Protein AF-A0A4S4DIJ0-F1 (afdb_monomer_lite)

pLDDT: mean 74.09, std 18.25, range [29.31, 96.62]

Sequence (198 aa):
MAIYTTGKGASAIELIATIHKDPVTREWALEGGAFVIADKGICLIDEFDKMNEQGRYDSSKTFSQNVESTNPIISRFDILCVVKDVVDLVKDEMLARFVVDSHFKSQPKGVNIHEKSISNSHDKIETSSMPTDPEILPQDLLKNLTFAKLNVFPSFHDAGLNKLTQVYAELWRESLVRFSFLFFPMFQSICDFIHVIS

Foldseek 3Di:
DEAEDELVPDDPCQQAKDWDQDPPVRDIDIGGHQPVVQVVHYYHYHCNFDFPPVRFDDPVDDPCVGTPDDLVVLLPDPDDDDDHDDDDPVVVVVVVVVVVVVVVVPPPPPPDPDDDDDDDDDDDDDPPPPDPPPPPDPPVCVVVVVVCSVPPDDDDDPVVVVVVVVVLVVVVVVCVVPDDPSNPVSSVVVVVVVVVVD

Organism: Camellia sinensis var. sinensis (NCBI:txid542762)

Secondary structure (DSSP, 8-state):
-EEEEETTT--HHHHHEEEEE-TTT--EEEEE-HHHHTTTSEEEEES-S-B-TT-S--TTS-HHHHB-S-HHHHTT-S----------HHHHHHHHHHHHHHHHHHS------------------------S-TTS--GGGHHHHHHHHHH--PPPPHHHHHHHHHHHHHHHHHHHHTT-TTSHHHHHHHHHHHHHH-

Structure (mmCIF, N/CA/C/O backbone):
data_AF-A0A4S4DIJ0-F1
#
_entry.id   AF-A0A4S4DIJ0-F1
#
loop_
_atom_site.group_PDB
_atom_site.id
_atom_site.type_symbol
_atom_site.label_atom_id
_atom_site.label_alt_id
_atom_site.label_comp_id
_atom_site.label_asym_id
_atom_site.label_entity_id
_atom_site.label_seq_id
_atom_site.pdbx_PDB_ins_code
_atom_site.Cartn_x
_atom_site.Cartn_y
_atom_site.Cartn_z
_atom_site.occupancy
_atom_site.B_iso_or_equiv
_atom_site.auth_seq_id
_atom_site.auth_comp_id
_atom_site.auth_asym_id
_atom_site.auth_atom_id
_atom_site.pdbx_PDB_model_num
ATOM 1 N N . MET A 1 1 ? -2.168 -10.774 13.877 1.00 79.25 1 MET A N 1
ATOM 2 C CA . MET A 1 1 ? -3.526 -10.566 13.341 1.00 79.25 1 MET A CA 1
ATOM 3 C C . MET A 1 1 ? -3.409 -9.687 12.109 1.00 79.25 1 MET A C 1
ATOM 5 O O . MET A 1 1 ? -2.622 -8.744 12.155 1.00 79.25 1 MET A O 1
ATOM 9 N N . ALA A 1 2 ? -4.110 -10.022 11.029 1.00 89.50 2 ALA A N 1
ATOM 10 C CA . ALA A 1 2 ? -4.229 -9.158 9.860 1.00 89.50 2 ALA A CA 1
ATOM 11 C C . ALA A 1 2 ? -5.711 -8.848 9.637 1.00 89.50 2 ALA A C 1
ATOM 13 O O . ALA A 1 2 ? -6.529 -9.763 9.713 1.00 89.50 2 ALA A O 1
ATOM 14 N N . ILE A 1 3 ? -6.040 -7.581 9.406 1.00 90.75 3 ILE A N 1
ATOM 15 C CA . ILE A 1 3 ? -7.399 -7.122 9.101 1.00 90.75 3 ILE A CA 1
ATOM 16 C C . ILE A 1 3 ? -7.383 -6.529 7.698 1.00 90.75 3 ILE A C 1
ATOM 18 O O . ILE A 1 3 ? -6.446 -5.815 7.354 1.00 90.75 3 ILE A O 1
ATOM 22 N N . TYR A 1 4 ? -8.393 -6.844 6.893 1.00 90.81 4 TYR A N 1
ATOM 23 C CA . TYR A 1 4 ? -8.571 -6.292 5.554 1.00 90.81 4 TYR A CA 1
ATOM 24 C C . TYR A 1 4 ? -9.822 -5.418 5.523 1.00 90.81 4 TYR A C 1
ATOM 26 O O . TYR A 1 4 ? -10.863 -5.811 6.051 1.00 90.81 4 TYR A O 1
ATOM 34 N N . THR A 1 5 ? -9.716 -4.251 4.896 1.00 87.06 5 THR A N 1
ATOM 35 C CA . THR A 1 5 ? -10.828 -3.336 4.648 1.00 87.06 5 THR A CA 1
ATOM 36 C C . THR A 1 5 ? -10.676 -2.649 3.288 1.00 87.06 5 THR A C 1
ATOM 38 O O . THR A 1 5 ? -9.592 -2.621 2.706 1.00 87.06 5 THR A O 1
ATOM 41 N N . THR A 1 6 ? -11.768 -2.094 2.769 1.00 85.56 6 THR A N 1
ATOM 42 C CA . THR A 1 6 ? -11.796 -1.321 1.518 1.00 85.56 6 THR A CA 1
ATOM 43 C C . THR A 1 6 ? -12.045 0.152 1.829 1.00 85.56 6 THR A C 1
ATOM 45 O O . THR A 1 6 ? -12.944 0.485 2.597 1.00 85.56 6 THR A O 1
ATOM 48 N N . GLY A 1 7 ? -11.273 1.050 1.224 1.00 72.19 7 GLY A N 1
ATOM 49 C CA . GLY A 1 7 ? -11.300 2.495 1.441 1.00 72.19 7 GLY A CA 1
ATOM 50 C C . GLY A 1 7 ? -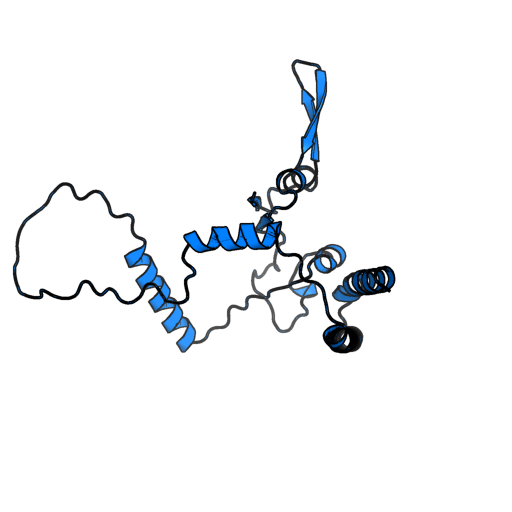12.620 3.151 1.040 1.00 72.19 7 GLY A C 1
ATOM 51 O O . GLY A 1 7 ? -12.987 4.171 1.612 1.00 72.19 7 GLY A O 1
ATOM 52 N N . LYS A 1 8 ? -13.395 2.538 0.132 1.00 66.25 8 LYS A N 1
ATOM 53 C CA . LYS A 1 8 ? -14.756 3.006 -0.198 1.00 66.25 8 LYS A CA 1
ATOM 54 C C . LYS A 1 8 ? -15.788 2.690 0.884 1.00 66.25 8 LYS A C 1
ATOM 56 O O . LYS A 1 8 ? -16.816 3.358 0.939 1.00 66.25 8 LYS A O 1
ATOM 61 N N . GLY A 1 9 ? -15.550 1.650 1.683 1.00 58.31 9 GLY A N 1
ATOM 62 C CA . GLY A 1 9 ? -16.422 1.241 2.786 1.00 58.31 9 GLY A CA 1
ATOM 63 C C . GLY A 1 9 ? -15.961 1.786 4.134 1.00 58.31 9 GLY A C 1
ATOM 64 O O . GLY A 1 9 ? -16.794 2.126 4.960 1.00 58.31 9 GLY A O 1
ATOM 65 N N . ALA A 1 10 ? -14.649 1.930 4.324 1.00 63.00 10 ALA A N 1
ATOM 66 C CA . ALA A 1 10 ? -14.043 2.321 5.585 1.00 63.00 10 ALA A CA 1
ATOM 67 C C . ALA A 1 10 ? -14.198 3.824 5.846 1.00 63.00 10 ALA A C 1
ATOM 69 O O . ALA A 1 10 ? -13.413 4.648 5.371 1.00 63.00 10 ALA A O 1
ATOM 70 N N . SER A 1 11 ? -15.184 4.196 6.659 1.00 68.00 11 SER A N 1
ATOM 71 C CA . SER A 1 11 ? -15.208 5.545 7.231 1.00 68.00 11 SER A CA 1
ATOM 72 C C . SER A 1 11 ? -14.114 5.698 8.301 1.00 68.00 11 SER A C 1
ATOM 74 O O . SER A 1 11 ? -13.680 4.722 8.917 1.00 68.00 11 SER A O 1
ATOM 76 N N . ALA A 1 12 ? -13.686 6.934 8.591 1.00 72.00 12 ALA A N 1
ATOM 77 C CA . ALA A 1 12 ? -12.715 7.200 9.664 1.00 72.00 12 ALA A CA 1
ATOM 78 C C . ALA A 1 12 ? -13.159 6.628 11.030 1.00 72.00 12 ALA A C 1
ATOM 80 O O . ALA A 1 12 ? -12.324 6.268 11.858 1.00 72.00 12 ALA A O 1
ATOM 81 N N . ILE A 1 13 ? -14.474 6.509 11.240 1.00 72.31 13 ILE A N 1
ATOM 82 C CA . ILE A 1 13 ? -15.095 5.946 12.443 1.00 72.31 13 ILE A CA 1
ATOM 83 C C . ILE A 1 13 ? -14.854 4.427 12.522 1.00 72.31 13 ILE A C 1
ATOM 85 O O . ILE A 1 13 ? -14.482 3.915 13.575 1.00 72.31 13 ILE A O 1
ATOM 89 N N . GLU A 1 14 ? -14.960 3.717 11.399 1.00 76.44 14 GLU A N 1
ATOM 90 C CA . GLU A 1 14 ? -14.756 2.261 11.322 1.00 76.44 14 GLU A CA 1
ATOM 91 C C . GLU A 1 14 ? -13.281 1.850 11.427 1.00 76.44 14 GLU A C 1
ATOM 93 O O . GLU A 1 14 ? -12.961 0.739 11.854 1.00 76.44 14 GLU A O 1
ATOM 98 N N . LEU A 1 15 ? -12.355 2.746 11.077 1.00 82.31 15 LEU A N 1
ATOM 99 C CA . LEU A 1 15 ? -10.921 2.504 11.250 1.00 82.31 15 LEU A CA 1
ATOM 100 C C . LEU A 1 15 ? -10.463 2.706 12.699 1.00 82.31 15 LEU A C 1
ATOM 102 O O . LEU A 1 15 ? -9.570 1.991 13.157 1.00 82.31 15 LEU A O 1
ATOM 106 N N . ILE A 1 16 ? -11.061 3.665 13.412 1.00 86.50 16 ILE A N 1
ATOM 107 C CA . ILE A 1 16 ? -10.596 4.106 14.733 1.00 86.50 16 ILE A CA 1
ATOM 108 C C . ILE A 1 16 ? -11.426 3.469 15.847 1.00 86.50 16 ILE A C 1
ATOM 110 O O . ILE A 1 16 ? -10.932 2.587 16.545 1.00 86.50 16 ILE A O 1
ATOM 114 N N . ALA A 1 17 ? -12.662 3.923 16.040 1.00 86.94 17 ALA A N 1
ATOM 115 C CA . ALA A 1 17 ? -13.577 3.420 17.057 1.00 86.94 17 ALA A CA 1
ATOM 116 C C . ALA A 1 17 ? -14.981 3.995 16.845 1.00 86.94 17 ALA A C 1
ATOM 118 O O . ALA A 1 17 ? -15.136 5.147 16.432 1.00 86.94 17 ALA A O 1
ATOM 119 N N . THR A 1 18 ? -15.995 3.217 17.217 1.00 87.19 18 THR A N 1
ATOM 120 C CA . THR A 1 18 ? -17.406 3.612 17.165 1.00 87.19 18 THR A CA 1
ATOM 121 C C . THR A 1 18 ? -18.031 3.502 18.548 1.00 87.19 18 THR A C 1
ATOM 123 O O . THR A 1 18 ? -17.772 2.553 19.282 1.00 87.19 18 THR A O 1
ATOM 126 N N . ILE A 1 19 ? -18.879 4.463 18.911 1.00 90.38 19 ILE A N 1
ATOM 127 C CA . ILE A 1 19 ? -19.697 4.390 20.124 1.00 90.38 19 ILE A CA 1
ATOM 128 C C . ILE A 1 19 ? -21.113 4.001 19.712 1.00 90.38 19 ILE A C 1
ATOM 130 O O . ILE A 1 19 ? -21.721 4.681 18.884 1.00 90.38 19 ILE A O 1
ATOM 134 N N . HIS A 1 20 ? -21.657 2.948 20.316 1.00 90.06 20 HIS A N 1
ATOM 135 C CA . HIS A 1 20 ? -23.050 2.558 20.138 1.00 90.06 20 HIS A CA 1
ATOM 136 C C . HIS A 1 20 ? -23.763 2.486 21.487 1.00 90.06 20 HIS A C 1
ATOM 138 O O . HIS A 1 20 ? -23.156 2.251 22.531 1.00 90.06 20 HIS A O 1
ATOM 144 N N . LYS A 1 21 ? -25.074 2.727 21.475 1.00 93.12 21 LYS A N 1
ATOM 145 C CA . LYS A 1 21 ? -25.919 2.550 22.653 1.00 93.12 21 LYS A CA 1
ATOM 146 C C . LYS A 1 21 ? -26.647 1.227 22.518 1.00 93.12 21 LYS A C 1
ATOM 148 O O . LYS A 1 21 ? -27.408 1.054 21.566 1.00 93.12 21 LYS A O 1
ATOM 153 N N . ASP A 1 22 ? -26.413 0.316 23.449 1.00 92.38 22 ASP A N 1
ATOM 154 C CA . ASP A 1 22 ? -27.068 -0.987 23.435 1.00 92.38 22 ASP A CA 1
ATOM 155 C C . ASP A 1 22 ? -28.594 -0.798 23.600 1.00 92.38 22 ASP A C 1
ATOM 157 O O . ASP A 1 22 ? -29.037 -0.135 24.551 1.00 92.38 22 ASP A O 1
ATOM 161 N N . PRO A 1 23 ? -29.422 -1.327 22.676 1.00 90.88 23 PRO A N 1
ATOM 162 C CA . PRO A 1 23 ? -30.872 -1.159 22.719 1.00 90.88 23 PRO A CA 1
ATOM 163 C C . PRO A 1 23 ? -31.529 -1.812 23.943 1.00 90.88 23 PRO A C 1
ATOM 165 O O . PRO A 1 23 ? -32.621 -1.389 24.331 1.00 90.88 23 PRO A O 1
ATOM 168 N N . VAL A 1 24 ? -30.890 -2.814 24.555 1.00 93.38 24 VAL A N 1
ATOM 169 C CA . VAL A 1 24 ? -31.432 -3.559 25.700 1.00 93.38 24 VAL A CA 1
ATOM 170 C C . VAL A 1 24 ? -30.951 -2.958 27.016 1.00 93.38 24 VAL A C 1
ATOM 172 O O . VAL A 1 24 ? -31.772 -2.573 27.849 1.00 93.38 24 VAL A O 1
ATOM 175 N N . THR A 1 25 ? -29.637 -2.840 27.208 1.00 92.81 25 THR A N 1
ATOM 176 C CA . THR A 1 25 ? -29.061 -2.357 28.480 1.00 92.81 25 THR A CA 1
ATOM 177 C C . THR A 1 25 ? -29.111 -0.833 28.616 1.00 92.81 25 THR A C 1
ATOM 179 O O . THR A 1 25 ? -29.033 -0.309 29.725 1.00 92.81 25 THR A O 1
ATOM 182 N N . ARG A 1 26 ? -29.299 -0.100 27.504 1.00 91.69 26 ARG A N 1
ATOM 183 C CA . ARG A 1 26 ? -29.199 1.371 27.407 1.00 91.69 26 ARG A CA 1
ATOM 184 C C . ARG A 1 26 ? -27.836 1.933 27.818 1.00 91.69 26 ARG A C 1
ATOM 186 O O . ARG A 1 26 ? -27.723 3.152 27.989 1.00 91.69 26 ARG A O 1
ATOM 193 N N . GLU A 1 27 ? -26.824 1.085 27.937 1.00 94.62 27 GLU A N 1
ATOM 194 C CA . GLU A 1 27 ? -25.456 1.488 28.226 1.00 94.62 27 GLU A CA 1
ATOM 195 C C . GLU A 1 27 ? -24.737 1.928 26.948 1.00 94.62 27 GLU A C 1
ATOM 197 O O . GLU A 1 27 ? -25.095 1.545 25.831 1.00 94.62 27 GLU A O 1
ATOM 202 N N . TRP A 1 28 ? -23.738 2.790 27.120 1.00 92.69 28 TRP A N 1
ATOM 203 C CA . TRP A 1 28 ? -22.851 3.192 26.037 1.00 92.69 28 TRP A CA 1
ATOM 204 C C . TRP A 1 28 ? -21.707 2.189 25.942 1.00 92.69 28 TRP A C 1
ATOM 206 O O . TRP A 1 28 ? -20.959 2.016 26.902 1.00 92.69 28 TRP A O 1
ATOM 216 N N . ALA A 1 29 ? -21.561 1.565 24.780 1.00 89.62 29 ALA A N 1
ATOM 217 C CA . ALA A 1 29 ? -20.484 0.641 24.477 1.00 89.62 29 ALA A CA 1
ATOM 218 C C . ALA A 1 29 ? -19.553 1.250 23.422 1.00 89.62 29 ALA A C 1
ATOM 220 O O . ALA A 1 29 ? -19.993 1.887 22.461 1.00 89.62 29 ALA A O 1
ATOM 221 N N . LEU A 1 30 ? -18.249 1.063 23.627 1.00 89.94 30 LEU A N 1
ATOM 222 C CA . LEU A 1 30 ? -17.202 1.473 22.698 1.00 89.94 30 LEU A CA 1
ATOM 223 C C . LEU A 1 30 ? -16.700 0.240 21.949 1.00 89.94 30 LEU A C 1
ATOM 225 O O . LEU A 1 30 ? -16.232 -0.715 22.567 1.00 89.94 30 LEU A O 1
ATOM 229 N N . GLU A 1 31 ? -16.763 0.286 20.627 1.00 89.75 31 GLU A N 1
ATOM 230 C CA . GLU A 1 31 ? -16.235 -0.741 19.739 1.00 89.75 31 GLU A CA 1
ATOM 231 C C . GLU A 1 31 ? -14.969 -0.219 19.055 1.00 89.75 31 GLU A C 1
ATOM 233 O O . GLU A 1 31 ? -14.957 0.875 18.486 1.00 89.75 31 GLU A O 1
ATOM 238 N N . GLY A 1 32 ? -13.880 -0.984 19.146 1.00 88.00 32 GLY A N 1
ATOM 239 C CA . GLY A 1 32 ? -12.625 -0.650 18.479 1.00 88.00 32 GLY A CA 1
ATOM 240 C C . GLY A 1 32 ? -12.730 -0.869 16.972 1.00 88.00 32 GLY A C 1
ATOM 241 O O . GLY A 1 32 ? -13.239 -1.894 16.530 1.00 88.00 32 GLY A O 1
ATOM 242 N N . GLY A 1 33 ? -12.226 0.082 16.190 1.00 88.56 33 GLY A N 1
ATOM 243 C CA . GLY A 1 33 ? -12.160 -0.031 14.737 1.00 88.56 33 GLY A CA 1
ATOM 244 C C . GLY A 1 33 ? -11.011 -0.922 14.257 1.00 88.56 33 GLY A C 1
ATOM 245 O O . GLY A 1 33 ? -10.256 -1.498 15.048 1.00 88.56 33 GLY A O 1
ATOM 246 N N . ALA A 1 34 ? -10.842 -1.005 12.937 1.00 87.69 34 ALA A N 1
ATOM 247 C CA . ALA A 1 34 ? -9.862 -1.888 12.298 1.00 87.69 34 ALA A CA 1
ATOM 248 C C . ALA A 1 34 ? -8.425 -1.723 12.834 1.00 87.69 34 ALA A C 1
ATOM 250 O O . ALA A 1 34 ? -7.725 -2.721 13.009 1.00 87.69 34 ALA A O 1
ATOM 251 N N . PHE A 1 35 ? -7.980 -0.498 13.144 1.00 88.19 35 PHE A N 1
ATOM 252 C CA . PHE A 1 35 ? -6.637 -0.265 13.690 1.00 88.19 35 PHE A CA 1
ATOM 253 C C . PHE A 1 35 ? -6.472 -0.758 15.124 1.00 88.19 35 PHE A C 1
ATOM 255 O O . PHE A 1 35 ? -5.403 -1.253 15.470 1.00 88.19 35 PHE A O 1
ATOM 262 N N . VAL A 1 36 ? -7.523 -0.667 15.941 1.00 90.44 36 VAL A N 1
ATOM 263 C CA . VAL A 1 36 ? -7.504 -1.179 17.318 1.00 90.44 36 VAL A CA 1
ATOM 264 C C . VAL A 1 36 ? -7.435 -2.704 17.300 1.00 90.44 36 VAL A C 1
ATOM 266 O O . VAL A 1 36 ? -6.650 -3.305 18.030 1.00 90.44 36 VAL A O 1
ATOM 269 N N . ILE A 1 37 ? -8.208 -3.337 16.416 1.00 88.50 37 ILE A N 1
ATOM 270 C CA . ILE A 1 37 ? -8.218 -4.797 16.255 1.00 88.50 37 ILE A CA 1
ATOM 271 C C . ILE A 1 37 ? -6.880 -5.299 15.681 1.00 88.50 37 ILE A C 1
ATOM 273 O O . ILE A 1 37 ? -6.421 -6.395 16.011 1.00 88.50 37 ILE A O 1
ATOM 277 N N . ALA A 1 38 ? -6.235 -4.498 14.833 1.00 91.12 38 ALA A N 1
ATOM 278 C CA . ALA A 1 38 ? -4.948 -4.810 14.227 1.00 91.12 38 ALA A CA 1
ATOM 279 C C . ALA A 1 38 ? -3.734 -4.397 15.084 1.00 91.12 38 ALA A C 1
ATOM 281 O O . ALA A 1 38 ? -2.631 -4.345 14.535 1.00 91.12 38 ALA A O 1
ATOM 282 N N . ASP A 1 39 ? -3.884 -4.127 16.390 1.00 91.25 39 ASP A N 1
ATOM 283 C CA . ASP A 1 39 ? -2.757 -3.734 17.250 1.00 91.25 39 ASP A CA 1
ATOM 284 C C . ASP A 1 39 ? -1.583 -4.727 17.155 1.00 91.25 39 ASP A C 1
ATOM 286 O O . ASP A 1 39 ? -1.754 -5.953 17.162 1.00 91.25 39 ASP A O 1
ATOM 290 N N . LYS A 1 40 ? -0.369 -4.182 16.990 1.00 87.56 40 LYS A N 1
ATOM 291 C CA . LYS A 1 40 ? 0.883 -4.917 16.693 1.00 87.56 40 LYS A CA 1
ATOM 292 C C . LYS A 1 40 ? 0.800 -5.860 15.476 1.00 87.56 40 LYS A C 1
ATOM 294 O O . LYS A 1 40 ? 1.681 -6.707 15.273 1.00 87.56 40 LYS A O 1
ATOM 299 N N . GLY A 1 41 ? -0.235 -5.726 14.654 1.00 90.44 41 GLY A N 1
ATOM 300 C CA . GLY A 1 41 ? -0.563 -6.535 13.488 1.00 90.44 41 GLY A CA 1
ATOM 301 C C . GLY A 1 41 ? -0.368 -5.789 12.171 1.00 90.44 41 GLY A C 1
ATOM 302 O O . GLY A 1 41 ? 0.525 -4.954 12.050 1.00 90.44 41 GLY A O 1
ATOM 303 N N . ILE A 1 42 ? -1.166 -6.159 11.169 1.00 91.19 42 ILE A N 1
ATOM 304 C CA . ILE A 1 42 ? -1.188 -5.532 9.841 1.00 91.19 42 ILE A CA 1
ATOM 305 C C . ILE A 1 42 ? -2.639 -5.165 9.520 1.00 91.19 42 ILE A C 1
ATOM 307 O O . ILE A 1 42 ? -3.525 -6.012 9.624 1.00 91.19 42 ILE A O 1
ATOM 311 N N . CYS A 1 43 ? -2.882 -3.922 9.115 1.00 90.38 43 CYS A N 1
ATOM 312 C CA . CYS A 1 43 ? -4.163 -3.492 8.562 1.00 90.38 43 CYS A CA 1
ATOM 313 C C . CYS A 1 43 ? -3.970 -3.236 7.064 1.00 90.38 43 CYS A C 1
ATOM 315 O O . CYS A 1 43 ? -3.136 -2.419 6.680 1.00 90.38 43 CYS A O 1
ATOM 317 N N . LEU A 1 44 ? -4.694 -3.976 6.230 1.00 91.12 44 LEU A N 1
ATOM 318 C CA . LEU A 1 44 ? -4.688 -3.851 4.779 1.00 91.12 44 LEU A CA 1
ATOM 319 C C . LEU A 1 44 ? -5.885 -2.995 4.380 1.00 91.12 44 LEU A C 1
ATOM 321 O O . LEU A 1 44 ? -7.023 -3.370 4.659 1.00 91.12 44 LEU A O 1
ATOM 325 N N . ILE A 1 45 ? -5.624 -1.863 3.733 1.00 88.06 45 ILE A N 1
ATOM 326 C CA . ILE A 1 45 ? -6.667 -1.010 3.173 1.00 88.06 45 ILE A CA 1
ATOM 327 C C . ILE A 1 45 ? -6.489 -0.996 1.663 1.00 88.06 45 ILE A C 1
ATOM 329 O O . ILE A 1 45 ? -5.474 -0.523 1.154 1.00 88.06 45 ILE A O 1
ATOM 333 N N . ASP A 1 46 ? -7.475 -1.528 0.965 1.00 87.25 46 ASP A N 1
ATOM 334 C CA . ASP A 1 46 ? -7.532 -1.507 -0.490 1.00 87.25 46 ASP A CA 1
ATOM 335 C C . ASP A 1 46 ? -8.336 -0.303 -0.982 1.00 87.25 46 ASP A C 1
ATOM 337 O O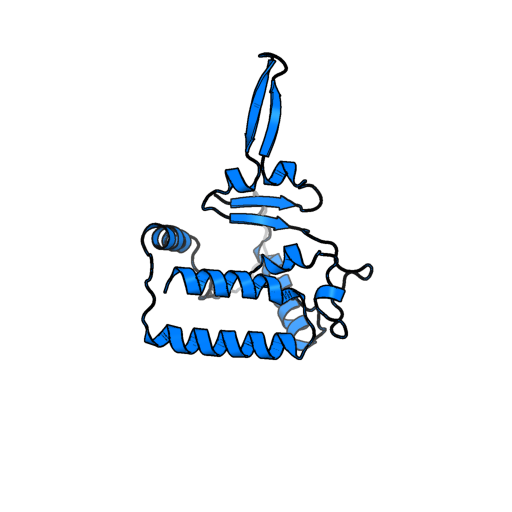 . ASP A 1 46 ? -9.195 0.185 -0.260 1.00 87.25 46 ASP A O 1
ATOM 341 N N . GLU A 1 47 ? -8.091 0.180 -2.197 1.00 81.56 47 GLU A N 1
ATOM 342 C CA . GLU A 1 47 ? -8.796 1.333 -2.783 1.00 81.56 47 GLU A CA 1
ATOM 343 C C . GLU A 1 47 ? -8.859 2.567 -1.856 1.00 81.56 47 GLU A C 1
ATOM 345 O O . GLU A 1 47 ? -9.886 3.242 -1.767 1.00 81.56 47 GLU A O 1
ATOM 350 N N . PHE A 1 48 ? -7.766 2.848 -1.138 1.00 75.44 48 PHE A N 1
ATOM 351 C CA . PHE A 1 48 ? -7.684 3.975 -0.201 1.00 75.44 48 PHE A CA 1
ATOM 352 C C . PHE A 1 48 ? -7.922 5.337 -0.879 1.00 75.44 48 PHE A C 1
ATOM 354 O O . PHE A 1 48 ? -8.375 6.272 -0.225 1.00 75.44 48 PHE A O 1
ATOM 361 N N . ASP A 1 49 ? -7.657 5.439 -2.185 1.00 72.38 49 ASP A N 1
ATOM 362 C CA . ASP A 1 49 ? -7.879 6.653 -2.964 1.00 72.38 49 ASP A CA 1
ATOM 363 C C . ASP A 1 49 ? -8.331 6.360 -4.405 1.00 72.38 49 ASP A C 1
ATOM 365 O O . ASP A 1 49 ? -8.161 5.251 -4.928 1.00 72.38 49 ASP A O 1
ATOM 369 N N . LYS A 1 50 ? -8.900 7.375 -5.062 1.00 66.12 50 LYS A N 1
ATOM 370 C CA . LYS A 1 50 ? -9.173 7.397 -6.496 1.00 66.12 50 LYS A CA 1
ATOM 371 C C . LYS A 1 50 ? -7.953 7.936 -7.239 1.00 66.12 50 LYS A C 1
ATOM 373 O O . LYS A 1 50 ? -7.465 9.032 -6.994 1.00 66.12 50 LYS A O 1
ATOM 378 N N . MET A 1 51 ? -7.452 7.143 -8.181 1.00 60.25 51 MET A N 1
ATOM 379 C CA . MET A 1 51 ? -6.589 7.685 -9.230 1.00 60.25 51 MET A CA 1
ATOM 380 C C . MET A 1 51 ? -7.423 8.590 -10.145 1.00 60.25 51 MET A C 1
ATOM 382 O O . MET A 1 51 ? -8.647 8.453 -10.167 1.00 60.25 51 MET A O 1
ATOM 386 N N . ASN A 1 52 ? -6.748 9.467 -10.899 1.00 60.25 52 ASN A N 1
ATOM 387 C CA . ASN A 1 52 ? -7.364 10.418 -11.833 1.00 60.25 52 ASN A CA 1
ATOM 388 C C . ASN A 1 52 ? -8.521 9.819 -12.667 1.00 60.25 52 ASN A C 1
ATOM 390 O O . ASN A 1 52 ? -8.590 8.610 -12.891 1.00 60.25 52 ASN A O 1
ATOM 394 N N . GLU A 1 53 ? -9.385 10.672 -13.224 1.00 60.16 53 GLU A N 1
ATOM 395 C CA . GLU A 1 53 ? -10.537 10.259 -14.052 1.00 60.16 53 GLU A CA 1
ATOM 396 C C . GLU A 1 53 ? -10.189 9.307 -15.222 1.00 60.16 53 GLU A C 1
ATOM 398 O O . GLU A 1 53 ? -11.060 8.605 -15.732 1.00 60.16 53 GLU A O 1
ATOM 403 N N . GLN A 1 54 ? -8.918 9.254 -15.646 1.00 65.25 54 GLN A N 1
ATOM 404 C CA . GLN A 1 54 ? -8.418 8.379 -16.714 1.00 65.25 54 GLN A CA 1
ATOM 405 C C . GLN A 1 54 ? -7.947 7.000 -16.209 1.00 65.25 54 GLN A C 1
ATOM 407 O O . GLN A 1 54 ? -7.631 6.127 -17.020 1.00 65.25 54 GLN A O 1
ATOM 412 N N . GLY A 1 55 ? -7.879 6.788 -14.890 1.00 74.88 55 GLY A N 1
ATOM 413 C CA . GLY A 1 55 ? -7.515 5.528 -14.237 1.00 74.88 55 GLY A CA 1
ATOM 414 C C . GLY A 1 55 ? -6.082 5.049 -14.495 1.00 74.88 55 GLY A C 1
ATOM 415 O O . GLY A 1 55 ? -5.770 3.896 -14.204 1.00 74.88 55 GLY A O 1
ATOM 416 N N . ARG A 1 56 ? -5.211 5.895 -15.062 1.00 80.75 56 ARG A N 1
ATOM 417 C CA . ARG A 1 56 ? -3.831 5.549 -15.440 1.00 80.75 56 ARG A CA 1
ATOM 418 C C . ARG A 1 56 ? -2.840 6.580 -14.912 1.00 80.75 56 ARG A C 1
ATOM 420 O O . ARG A 1 56 ? -3.107 7.781 -14.922 1.00 80.75 56 ARG A O 1
ATOM 427 N N . TYR A 1 57 ? -1.670 6.096 -14.501 1.00 85.06 57 TYR A N 1
ATOM 428 C CA . TYR A 1 57 ? -0.568 6.943 -14.056 1.00 85.06 57 TYR A CA 1
ATOM 429 C C . TYR A 1 57 ? 0.073 7.683 -15.240 1.00 85.06 57 TYR A C 1
ATOM 431 O O . TYR A 1 57 ? 0.567 7.063 -16.184 1.00 85.06 57 TYR A O 1
ATOM 439 N N . ASP A 1 58 ? 0.121 9.009 -15.164 1.00 86.25 58 ASP A N 1
ATOM 440 C CA . ASP A 1 58 ? 0.734 9.890 -16.152 1.00 86.25 58 ASP A CA 1
ATOM 441 C C . ASP A 1 58 ? 2.158 10.265 -15.716 1.00 86.25 58 ASP A C 1
ATOM 443 O O . ASP A 1 58 ? 2.368 11.011 -14.757 1.00 86.25 58 ASP A O 1
ATOM 447 N N . SER A 1 59 ? 3.157 9.758 -16.445 1.00 86.31 59 SER A N 1
ATOM 448 C CA . SER A 1 59 ? 4.575 10.005 -16.140 1.00 86.31 59 SER A CA 1
ATOM 449 C C . SER A 1 59 ? 5.039 11.433 -16.442 1.00 86.31 59 SER A C 1
ATOM 451 O O . SER A 1 59 ? 6.142 11.790 -16.035 1.00 86.31 59 SER A O 1
ATOM 453 N N . SER A 1 60 ? 4.241 12.239 -17.150 1.00 86.50 60 SER A N 1
ATOM 454 C CA . SER A 1 60 ? 4.546 13.656 -17.385 1.00 86.50 60 SER A CA 1
ATOM 455 C C . SER A 1 60 ? 4.166 14.552 -16.200 1.00 86.50 60 SER A C 1
ATOM 457 O O . SER A 1 60 ? 4.653 15.678 -16.098 1.00 86.50 60 SER A O 1
ATOM 459 N N . LYS A 1 61 ? 3.324 14.047 -15.290 1.00 83.69 61 LYS A N 1
ATOM 460 C CA . LYS A 1 61 ? 2.826 14.754 -14.107 1.00 83.69 61 LYS A CA 1
ATOM 461 C C . LYS A 1 61 ? 3.575 14.337 -12.845 1.00 83.69 61 LYS A C 1
ATOM 463 O O . LYS A 1 61 ? 4.169 13.262 -12.767 1.00 83.69 61 LYS A O 1
ATOM 468 N N . THR A 1 62 ? 3.519 15.183 -11.820 1.00 82.50 62 THR A N 1
ATOM 469 C CA . THR A 1 62 ? 4.074 14.850 -10.501 1.00 82.50 62 THR A CA 1
ATOM 470 C C . THR A 1 62 ? 3.220 13.795 -9.789 1.00 82.50 62 THR A C 1
ATOM 472 O O . THR A 1 62 ? 2.070 13.550 -10.154 1.00 82.50 62 THR A O 1
ATOM 475 N N . PHE A 1 63 ? 3.758 13.164 -8.740 1.00 81.25 63 PHE A N 1
ATOM 476 C CA . PHE A 1 63 ? 3.002 12.187 -7.946 1.00 81.25 63 PHE A CA 1
ATOM 477 C C . PHE A 1 63 ? 1.720 12.793 -7.344 1.00 81.25 63 PHE A C 1
ATOM 479 O O . PHE A 1 63 ? 0.652 12.217 -7.518 1.00 81.25 63 PHE A O 1
ATOM 486 N N . SER A 1 64 ? 1.797 13.993 -6.749 1.00 77.94 64 SER A N 1
ATOM 487 C CA . SER A 1 64 ? 0.624 14.713 -6.214 1.00 77.94 64 SER A CA 1
ATOM 488 C C . SER A 1 64 ? -0.460 14.982 -7.252 1.00 77.94 64 SER A C 1
ATOM 490 O O . SER A 1 64 ? -1.616 15.129 -6.897 1.00 77.94 64 SER A O 1
ATOM 492 N N . GLN A 1 65 ? -0.091 15.133 -8.525 1.00 80.00 65 GLN A N 1
ATOM 493 C CA . GLN A 1 65 ? -1.050 15.391 -9.602 1.00 80.00 65 GLN A CA 1
ATOM 494 C C . GLN A 1 65 ? -1.699 14.105 -10.129 1.00 80.00 65 GLN A C 1
ATOM 496 O O . GLN A 1 65 ? -2.707 14.174 -10.826 1.00 80.00 65 GLN A O 1
ATOM 501 N N . ASN A 1 66 ? -1.099 12.946 -9.849 1.00 80.44 66 ASN A N 1
ATOM 502 C CA . ASN A 1 66 ? -1.609 11.638 -10.254 1.00 80.44 66 ASN A CA 1
ATOM 503 C C . ASN A 1 66 ? -2.552 11.011 -9.216 1.00 80.44 66 ASN A C 1
ATOM 505 O O . ASN A 1 66 ? -3.315 10.111 -9.567 1.00 80.44 66 ASN A O 1
ATOM 509 N N . VAL A 1 67 ? -2.481 11.463 -7.963 1.00 79.00 67 VAL A N 1
ATOM 510 C CA . VAL A 1 67 ? -3.181 10.886 -6.811 1.00 79.00 67 VAL A CA 1
ATOM 511 C C . VAL A 1 67 ? -4.068 11.962 -6.189 1.00 79.00 67 VAL A C 1
ATOM 513 O O . VAL A 1 67 ? -3.572 13.034 -5.852 1.00 79.00 67 VAL A O 1
ATOM 516 N N . GLU A 1 68 ? -5.360 11.686 -6.016 1.00 73.81 68 GLU A N 1
ATOM 517 C CA . GLU A 1 68 ? -6.347 12.627 -5.458 1.00 73.81 68 GLU A CA 1
ATOM 518 C C . GLU A 1 68 ? -6.336 12.666 -3.913 1.00 73.81 68 GLU A C 1
ATOM 520 O O . GLU A 1 68 ? -7.302 13.061 -3.262 1.00 73.81 68 GLU A O 1
ATOM 525 N N . SER A 1 69 ? -5.200 12.323 -3.304 1.00 69.25 69 SER A N 1
ATOM 526 C CA . SER A 1 69 ? -4.996 12.332 -1.858 1.00 69.25 69 SER A CA 1
ATOM 527 C C . SER A 1 69 ? -4.442 13.662 -1.377 1.00 69.25 69 SER A C 1
ATOM 529 O O . SER A 1 69 ? -3.592 14.298 -2.003 1.00 69.25 69 SER A O 1
ATOM 531 N N . THR A 1 70 ? -4.848 14.055 -0.172 1.00 68.56 70 THR A N 1
ATOM 532 C CA . THR A 1 70 ? -4.265 15.229 0.477 1.00 68.56 70 THR A CA 1
ATOM 533 C C . THR A 1 70 ? -2.802 14.967 0.872 1.00 68.56 70 THR A C 1
ATOM 535 O O . THR A 1 70 ? -2.461 13.904 1.397 1.00 68.56 70 THR A O 1
ATOM 538 N N . ASN A 1 71 ? -1.929 15.964 0.676 1.00 68.19 71 ASN A N 1
ATOM 539 C CA . ASN A 1 71 ? -0.511 15.896 1.070 1.00 68.19 71 ASN A CA 1
ATOM 540 C C . ASN A 1 71 ? -0.271 15.396 2.520 1.00 68.19 71 ASN A C 1
ATOM 542 O O . ASN A 1 71 ? 0.668 14.623 2.708 1.00 68.19 71 ASN A O 1
ATOM 546 N N . PRO A 1 72 ? -1.091 15.758 3.536 1.00 70.81 72 PRO A N 1
ATOM 547 C CA . PRO A 1 72 ? -0.926 15.265 4.909 1.00 70.81 72 PRO A CA 1
ATOM 548 C C . PRO A 1 72 ? -1.094 13.754 5.084 1.00 70.81 72 PRO A C 1
ATOM 550 O O . PRO A 1 72 ? -0.604 13.196 6.065 1.00 70.81 72 PRO A O 1
ATOM 553 N N . ILE A 1 73 ? -1.819 13.091 4.182 1.00 76.38 73 ILE A N 1
ATOM 554 C CA . ILE A 1 73 ? -1.982 11.638 4.226 1.00 76.38 73 ILE A CA 1
ATOM 555 C C . ILE A 1 73 ? -0.757 10.966 3.605 1.00 76.38 73 ILE A C 1
ATOM 557 O O . ILE A 1 73 ? -0.190 10.054 4.201 1.00 76.38 73 ILE A O 1
ATOM 561 N N . ILE A 1 74 ? -0.301 11.470 2.455 1.00 76.44 74 ILE A N 1
ATOM 562 C CA . ILE A 1 74 ? 0.865 10.925 1.748 1.00 76.44 74 ILE A CA 1
ATOM 563 C C . ILE A 1 74 ? 2.123 10.994 2.622 1.00 76.44 74 ILE A C 1
ATOM 565 O O . ILE A 1 74 ? 2.907 10.050 2.647 1.00 76.44 74 ILE A O 1
ATOM 569 N N . SER A 1 75 ? 2.288 12.067 3.400 1.00 77.44 75 SER A N 1
ATOM 570 C CA . SER A 1 75 ? 3.444 12.233 4.286 1.00 77.44 75 SER A CA 1
ATOM 571 C C . SER A 1 75 ? 3.534 11.207 5.422 1.00 77.44 75 SER A C 1
ATOM 573 O O . SER A 1 75 ? 4.558 11.168 6.094 1.00 77.44 75 SER A O 1
ATOM 575 N N . ARG A 1 76 ? 2.479 10.417 5.679 1.00 82.19 76 ARG A N 1
ATOM 576 C CA . ARG A 1 76 ? 2.491 9.350 6.697 1.00 82.19 76 ARG A CA 1
ATOM 577 C C . ARG A 1 76 ? 2.934 7.990 6.157 1.00 82.19 76 ARG A C 1
ATOM 579 O O . ARG A 1 76 ? 3.057 7.057 6.944 1.00 82.19 76 ARG A O 1
ATOM 586 N N . PHE A 1 77 ? 3.129 7.856 4.848 1.00 82.44 77 PHE A N 1
ATOM 587 C CA . PHE A 1 77 ? 3.630 6.625 4.247 1.00 82.44 77 PHE A CA 1
ATOM 588 C C . PHE A 1 77 ? 5.143 6.704 4.060 1.00 82.44 77 PHE A C 1
ATOM 590 O O . PHE A 1 77 ? 5.625 7.536 3.300 1.00 82.44 77 PHE A O 1
ATOM 597 N N . ASP A 1 78 ? 5.882 5.794 4.690 1.00 82.69 78 ASP A N 1
ATOM 598 C CA . ASP A 1 78 ? 7.344 5.732 4.550 1.00 82.69 78 ASP A CA 1
ATOM 599 C C . ASP A 1 78 ? 7.788 5.120 3.209 1.00 82.69 78 ASP A C 1
ATOM 601 O O . ASP A 1 78 ? 8.879 5.399 2.714 1.00 82.69 78 ASP A O 1
ATOM 605 N N . ILE A 1 79 ? 6.948 4.267 2.609 1.00 84.94 79 ILE A N 1
ATOM 606 C CA . ILE A 1 79 ? 7.228 3.568 1.350 1.00 84.94 79 ILE A CA 1
ATOM 607 C C . ILE A 1 79 ? 6.080 3.812 0.374 1.00 84.94 79 ILE A C 1
ATOM 609 O O . ILE A 1 79 ? 4.924 3.506 0.660 1.00 84.94 79 ILE A O 1
ATOM 613 N N . LEU A 1 80 ? 6.425 4.326 -0.805 1.00 84.00 80 LEU A N 1
ATOM 614 C CA . LEU A 1 80 ? 5.499 4.611 -1.897 1.00 84.00 80 LEU A CA 1
ATOM 615 C C . LEU A 1 80 ? 5.924 3.805 -3.128 1.00 84.00 80 LEU A C 1
ATOM 617 O O . LEU A 1 80 ? 7.010 4.013 -3.669 1.00 84.00 80 LEU A O 1
ATOM 621 N N . CYS A 1 81 ? 5.059 2.903 -3.589 1.00 87.06 81 CYS A N 1
ATOM 622 C CA . CYS A 1 81 ? 5.301 2.085 -4.777 1.00 87.06 81 CYS A CA 1
ATOM 623 C C . CYS A 1 81 ? 4.399 2.550 -5.925 1.00 87.06 81 CYS A C 1
ATOM 625 O O . CYS A 1 81 ? 3.177 2.502 -5.812 1.00 87.06 81 CYS A O 1
ATOM 627 N N . VAL A 1 82 ? 4.994 2.966 -7.046 1.00 85.44 82 VAL A N 1
ATOM 628 C CA . VAL A 1 82 ? 4.255 3.309 -8.271 1.00 85.44 82 VAL A CA 1
ATOM 629 C C . VAL A 1 82 ? 4.380 2.160 -9.264 1.00 85.44 82 VAL A C 1
ATOM 631 O O . VAL A 1 82 ? 5.462 1.910 -9.793 1.00 85.44 82 VAL A O 1
ATOM 634 N N . VAL A 1 83 ? 3.267 1.483 -9.543 1.00 86.44 83 VAL A N 1
ATOM 635 C CA . VAL A 1 83 ? 3.195 0.450 -10.583 1.00 86.44 83 VAL A CA 1
ATOM 636 C C . VAL A 1 83 ? 2.810 1.115 -11.900 1.00 86.44 83 VAL A C 1
ATOM 638 O O . VAL A 1 83 ? 1.763 1.753 -11.997 1.00 86.44 83 VAL A O 1
ATOM 641 N N . LYS A 1 84 ? 3.673 0.996 -12.912 1.00 86.75 84 LYS A N 1
ATOM 642 C CA . LYS A 1 84 ? 3.439 1.553 -14.248 1.00 86.75 84 LYS A CA 1
ATOM 643 C C . LYS A 1 84 ? 3.145 0.430 -15.230 1.00 86.75 84 LYS A C 1
ATOM 645 O O . LYS A 1 84 ? 3.951 -0.483 -15.376 1.00 86.75 84 LYS A O 1
ATOM 650 N N . ASP A 1 85 ? 2.021 0.550 -15.920 1.00 87.00 85 ASP A N 1
ATOM 651 C CA . ASP A 1 85 ? 1.638 -0.317 -17.031 1.00 87.00 85 ASP A CA 1
ATOM 652 C C . ASP A 1 85 ? 2.309 0.186 -18.320 1.00 87.00 85 ASP A C 1
ATOM 654 O O . ASP A 1 85 ? 1.803 1.092 -18.986 1.00 87.00 85 ASP A O 1
ATOM 658 N N . VAL A 1 86 ? 3.512 -0.320 -18.609 1.00 89.19 86 VAL A N 1
ATOM 659 C CA . VAL A 1 86 ? 4.275 0.003 -19.825 1.00 89.19 86 VAL A CA 1
ATOM 660 C C . VAL A 1 86 ? 4.277 -1.218 -20.732 1.00 89.19 86 VAL A C 1
ATOM 662 O O . VAL A 1 86 ? 4.749 -2.271 -20.321 1.00 89.19 86 VAL A O 1
ATOM 665 N N . VAL A 1 87 ? 3.814 -1.044 -21.971 1.00 89.81 87 VAL A N 1
ATOM 666 C CA . VAL A 1 87 ? 3.791 -2.108 -22.983 1.00 89.81 87 VAL A CA 1
ATOM 667 C C . VAL A 1 87 ? 5.219 -2.491 -23.376 1.00 89.81 87 VAL A C 1
ATOM 669 O O . VAL A 1 87 ? 5.998 -1.638 -23.814 1.00 89.81 87 VAL A O 1
ATOM 672 N N . ASP A 1 88 ? 5.555 -3.770 -23.242 1.00 96.56 88 ASP A N 1
ATOM 673 C CA . ASP A 1 88 ? 6.873 -4.336 -23.529 1.00 96.56 88 ASP A CA 1
ATOM 674 C C . ASP A 1 88 ? 6.684 -5.756 -24.065 1.00 96.56 88 ASP A C 1
ATOM 676 O O . ASP A 1 88 ? 6.386 -6.679 -23.314 1.00 96.56 88 ASP A O 1
ATOM 680 N N . LEU A 1 89 ? 6.892 -5.939 -25.373 1.00 95.25 89 LEU A N 1
ATOM 681 C CA . LEU A 1 89 ? 6.576 -7.191 -26.073 1.00 95.25 89 LEU A CA 1
ATOM 682 C C . LEU A 1 89 ? 7.171 -8.437 -25.403 1.00 95.25 89 LEU A C 1
ATOM 684 O O . LEU A 1 89 ? 6.521 -9.476 -25.354 1.00 95.25 89 LEU A O 1
ATOM 688 N N . VAL A 1 90 ? 8.402 -8.336 -24.896 1.00 96.62 90 VAL A N 1
ATOM 689 C CA . VAL A 1 90 ? 9.114 -9.481 -24.320 1.00 96.62 90 VAL A CA 1
ATOM 690 C C . VAL A 1 90 ? 8.586 -9.782 -22.922 1.00 96.62 90 VAL A C 1
ATOM 692 O O . VAL A 1 90 ? 8.320 -10.941 -22.600 1.00 96.62 90 VAL A O 1
ATOM 695 N N . LYS A 1 91 ? 8.407 -8.755 -22.082 1.00 93.31 91 LYS A N 1
ATOM 696 C CA . LYS A 1 91 ? 7.863 -8.942 -20.727 1.00 93.31 91 LYS A CA 1
ATOM 697 C C . LYS A 1 91 ? 6.408 -9.382 -20.760 1.00 93.31 91 LYS A C 1
ATOM 699 O O . LYS A 1 91 ? 6.026 -10.235 -19.964 1.00 93.31 91 LYS A O 1
ATOM 704 N N . ASP A 1 92 ? 5.633 -8.846 -21.693 1.00 96.12 92 ASP A N 1
ATOM 705 C CA . ASP A 1 92 ? 4.224 -9.173 -21.870 1.00 96.12 92 ASP A CA 1
ATOM 706 C C . ASP A 1 92 ? 4.060 -10.632 -22.318 1.00 96.12 92 ASP A C 1
ATOM 708 O O . ASP A 1 92 ? 3.217 -11.347 -21.776 1.00 96.12 92 ASP A O 1
ATOM 712 N N . GLU A 1 93 ? 4.916 -11.125 -23.225 1.00 96.19 93 GLU A N 1
ATOM 713 C CA . GLU A 1 93 ? 4.942 -12.544 -23.612 1.00 96.19 93 GLU A CA 1
ATOM 714 C C . GLU A 1 93 ? 5.311 -13.451 -22.425 1.00 96.19 93 GLU A C 1
ATOM 716 O O . GLU A 1 93 ? 4.641 -14.457 -22.169 1.00 96.19 93 GLU A O 1
ATOM 721 N N . MET A 1 94 ? 6.347 -13.084 -21.660 1.00 94.75 94 MET A N 1
ATOM 722 C CA . MET A 1 94 ? 6.768 -13.838 -20.472 1.00 94.75 94 MET A CA 1
ATOM 723 C C . MET A 1 94 ? 5.671 -13.885 -19.401 1.00 94.75 94 MET A C 1
ATOM 725 O O . MET A 1 94 ? 5.396 -14.953 -18.847 1.00 94.75 94 MET A O 1
ATOM 729 N N . LEU A 1 95 ? 5.022 -12.750 -19.131 1.00 94.12 95 LEU A N 1
ATOM 730 C CA . LEU A 1 95 ? 3.916 -12.644 -18.183 1.00 94.12 95 LEU A CA 1
ATOM 731 C C . LEU A 1 95 ? 2.715 -13.469 -18.646 1.00 94.12 95 LEU A C 1
ATOM 733 O O . LEU A 1 95 ? 2.148 -14.218 -17.852 1.00 94.12 95 LEU A O 1
ATOM 737 N N . ALA A 1 96 ? 2.351 -13.380 -19.928 1.00 95.06 96 ALA A N 1
ATOM 738 C CA . ALA A 1 96 ? 1.249 -14.148 -20.493 1.00 95.06 96 ALA A CA 1
ATOM 739 C C . ALA A 1 96 ? 1.482 -15.654 -20.336 1.00 95.06 96 ALA A C 1
ATOM 741 O O . ALA A 1 96 ? 0.588 -16.368 -19.877 1.00 95.06 96 ALA A O 1
ATOM 742 N N . ARG A 1 97 ? 2.697 -16.137 -20.637 1.00 94.75 97 ARG A N 1
ATOM 743 C CA . ARG A 1 97 ? 3.046 -17.552 -20.450 1.00 94.75 97 ARG A CA 1
ATOM 744 C C . ARG A 1 97 ? 2.923 -17.974 -18.987 1.00 94.75 97 ARG A C 1
ATOM 746 O O . ARG A 1 97 ? 2.292 -18.985 -18.698 1.00 94.75 97 ARG A O 1
ATOM 753 N N . PHE A 1 98 ? 3.447 -17.166 -18.066 1.00 93.38 98 PHE A N 1
ATOM 754 C CA . PHE A 1 98 ? 3.336 -17.426 -16.630 1.00 93.38 98 PHE A CA 1
ATOM 755 C C . PHE A 1 98 ? 1.877 -17.500 -16.152 1.00 93.38 98 PHE A C 1
ATOM 757 O O . PHE A 1 98 ? 1.509 -18.421 -15.421 1.00 93.38 98 PHE A O 1
ATOM 764 N N . VAL A 1 99 ? 1.033 -16.554 -16.573 1.00 92.56 99 VAL A N 1
ATOM 765 C CA . VAL A 1 99 ? -0.390 -16.500 -16.200 1.00 92.56 99 VAL A CA 1
ATOM 766 C C . VAL A 1 99 ? -1.127 -17.742 -16.698 1.00 92.56 99 VAL A C 1
ATOM 768 O O . VAL A 1 99 ? -1.859 -18.372 -15.932 1.00 92.56 99 VAL A O 1
ATOM 771 N N . VAL A 1 100 ? -0.900 -18.131 -17.953 1.00 92.81 100 VAL A N 1
ATOM 772 C CA . VAL A 1 100 ? -1.499 -19.329 -18.553 1.00 92.81 100 VAL A CA 1
ATOM 773 C C . VAL A 1 100 ? -1.074 -20.589 -17.793 1.00 92.81 100 VAL A C 1
ATOM 775 O O . VAL A 1 100 ? -1.932 -21.360 -17.357 1.00 92.81 100 VAL A O 1
ATOM 778 N N . ASP A 1 101 ? 0.225 -20.762 -17.547 1.00 90.88 101 ASP A N 1
ATOM 779 C CA . ASP A 1 101 ? 0.763 -21.909 -16.806 1.00 90.88 101 ASP A CA 1
ATOM 780 C C . ASP A 1 101 ? 0.209 -21.983 -15.373 1.00 90.88 101 ASP A C 1
ATOM 782 O O . ASP A 1 101 ? -0.098 -23.066 -14.863 1.00 90.88 101 ASP A O 1
ATOM 786 N N . SER A 1 102 ? 0.050 -20.832 -14.714 1.00 88.44 102 SER A N 1
ATOM 787 C CA . SER A 1 102 ? -0.530 -20.729 -13.371 1.00 88.44 102 SER A CA 1
ATOM 788 C C . SER A 1 102 ? -2.013 -21.116 -13.350 1.00 88.44 102 SER A C 1
ATOM 790 O O . SER A 1 102 ? -2.457 -21.858 -12.466 1.00 88.44 102 SER A O 1
ATOM 792 N N . HIS A 1 103 ? -2.791 -20.692 -14.351 1.00 88.56 103 HIS A N 1
ATOM 793 C CA . HIS A 1 103 ? -4.204 -21.060 -14.471 1.00 88.56 103 HIS A CA 1
ATOM 794 C C . HIS A 1 103 ? -4.411 -22.566 -14.649 1.00 88.56 103 HIS A C 1
ATOM 796 O O . HIS A 1 103 ? -5.313 -23.127 -14.028 1.00 88.56 103 HIS A O 1
ATOM 802 N N . PHE A 1 104 ? -3.566 -23.243 -15.434 1.00 86.56 104 PHE A N 1
ATOM 803 C CA . PHE A 1 104 ? -3.633 -24.704 -15.569 1.00 86.56 104 PHE A CA 1
ATOM 804 C C . PHE A 1 104 ? -3.352 -25.428 -14.244 1.00 86.56 104 PHE A C 1
ATOM 806 O O . PHE A 1 104 ? -3.988 -26.437 -13.943 1.00 86.56 104 PHE A O 1
ATOM 813 N N . LYS A 1 105 ? -2.428 -24.908 -13.427 1.00 84.00 105 LYS A N 1
ATOM 814 C CA . LYS A 1 105 ? -2.038 -25.513 -12.141 1.00 84.00 105 LYS A CA 1
ATOM 815 C C . LYS A 1 105 ? -3.037 -25.257 -11.008 1.00 84.00 105 LYS A C 1
ATOM 817 O O . LYS A 1 105 ? -3.150 -26.089 -10.111 1.00 84.00 105 LYS A O 1
ATOM 822 N N . SER A 1 106 ? -3.729 -24.119 -11.029 1.00 79.25 106 SER A N 1
ATOM 823 C CA . SER A 1 106 ? -4.624 -23.661 -9.953 1.00 79.25 106 SER A CA 1
ATOM 824 C C . SER A 1 106 ? -6.070 -24.147 -10.077 1.00 79.25 106 SER A C 1
ATOM 826 O O . SER A 1 106 ? -6.883 -23.858 -9.198 1.00 79.25 106 SER A O 1
ATOM 828 N N . GLN A 1 107 ? -6.410 -24.909 -11.123 1.00 78.25 107 GLN A N 1
ATOM 829 C CA . GLN A 1 107 ? -7.751 -25.475 -11.236 1.00 78.25 107 GLN A CA 1
ATOM 830 C C . GLN A 1 107 ? -8.056 -26.396 -10.044 1.00 78.25 107 GLN A C 1
ATOM 832 O O . GLN A 1 107 ? -7.226 -27.243 -9.689 1.00 78.25 107 GLN A O 1
ATOM 837 N N . PRO A 1 108 ?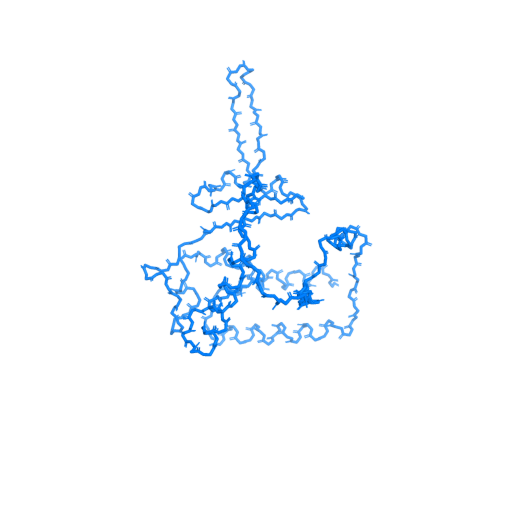 -9.245 -26.274 -9.421 1.00 72.94 108 PRO A N 1
ATOM 838 C CA . PRO A 1 108 ? -9.644 -27.188 -8.367 1.00 72.94 108 PRO A CA 1
ATOM 839 C C . PRO A 1 108 ? -9.692 -28.591 -8.967 1.00 72.94 108 PRO A C 1
ATOM 841 O O . PRO A 1 108 ? -10.441 -28.846 -9.909 1.00 72.94 108 PRO A O 1
ATOM 844 N N . LYS A 1 109 ? -8.874 -29.507 -8.441 1.00 63.31 109 LYS A N 1
ATOM 845 C CA . LYS A 1 109 ? -8.941 -30.923 -8.806 1.00 63.31 109 LYS A CA 1
ATOM 846 C C . LYS A 1 109 ? -10.307 -31.443 -8.368 1.00 63.31 109 LYS A C 1
ATOM 848 O O . LYS A 1 109 ? -10.489 -31.831 -7.216 1.00 63.31 109 LYS A O 1
ATOM 853 N N . GLY A 1 110 ? -11.275 -31.392 -9.279 1.00 56.78 110 GLY A N 1
ATOM 854 C CA . GLY A 1 110 ? -12.567 -32.027 -9.105 1.00 56.78 110 GLY A CA 1
ATOM 855 C C . GLY A 1 110 ? -12.352 -33.493 -8.749 1.00 56.78 110 GLY A C 1
ATOM 856 O O . GLY A 1 110 ? -11.494 -34.169 -9.321 1.00 56.78 110 GLY A O 1
ATOM 857 N N . VAL A 1 111 ? -13.101 -33.959 -7.756 1.00 48.12 111 VAL A N 1
ATOM 858 C CA . VAL A 1 111 ? -13.197 -35.364 -7.367 1.00 48.12 111 VAL A CA 1
ATOM 859 C C . VAL A 1 111 ? -13.500 -36.190 -8.622 1.00 48.12 111 VAL A C 1
ATOM 861 O O . VAL A 1 111 ? -14.614 -36.162 -9.132 1.00 48.12 111 VAL A O 1
ATOM 864 N N . ASN A 1 112 ? -12.507 -36.912 -9.143 1.00 43.25 112 ASN A N 1
ATOM 865 C CA . ASN A 1 112 ? -12.705 -37.854 -10.240 1.00 43.25 112 ASN A CA 1
ATOM 866 C C . ASN A 1 112 ? -13.309 -39.147 -9.669 1.00 43.25 112 ASN A C 1
ATOM 868 O O . ASN A 1 112 ? -12.587 -40.065 -9.280 1.00 43.25 112 ASN A O 1
ATOM 872 N N . ILE A 1 113 ? -14.641 -39.212 -9.601 1.00 52.69 113 ILE A N 1
ATOM 873 C CA . ILE A 1 113 ? -15.370 -40.484 -9.594 1.00 52.69 113 ILE A CA 1
ATOM 874 C C . ILE A 1 113 ? -15.732 -40.782 -11.054 1.00 52.69 113 ILE A C 1
ATOM 876 O O . ILE A 1 113 ? -16.638 -40.158 -11.585 1.00 52.69 113 ILE A O 1
ATOM 880 N N . HIS A 1 114 ? -15.011 -41.750 -11.640 1.00 42.34 114 HIS A N 1
ATOM 881 C CA . HIS A 1 114 ? -15.231 -42.418 -12.938 1.00 42.34 114 HIS A CA 1
ATOM 882 C C . HIS A 1 114 ? -15.250 -41.507 -14.186 1.00 42.34 114 HIS A C 1
ATOM 884 O O . HIS A 1 114 ? -16.120 -40.675 -14.362 1.00 42.34 114 HIS A O 1
ATOM 890 N N . GLU A 1 115 ? -14.316 -41.658 -15.124 1.00 36.38 115 GLU A N 1
ATOM 891 C CA . GLU A 1 115 ? -14.425 -42.725 -16.126 1.00 36.38 115 GLU A CA 1
ATOM 892 C C . GLU A 1 115 ? -13.063 -43.220 -16.634 1.00 36.38 115 GLU A C 1
ATOM 894 O O . GLU A 1 115 ? -12.169 -42.463 -17.006 1.00 36.38 115 GLU A O 1
ATOM 899 N N . LYS A 1 116 ? -12.935 -44.546 -16.682 1.00 43.81 116 LYS A N 1
ATOM 900 C CA . LYS A 1 116 ? -11.847 -45.271 -17.330 1.00 43.81 116 LYS A CA 1
ATOM 901 C C . LYS A 1 116 ? -12.356 -45.768 -18.681 1.00 43.81 116 LYS A C 1
ATOM 903 O O . LYS A 1 116 ? -13.112 -46.732 -18.696 1.00 43.81 116 LYS A O 1
ATOM 908 N N . SER A 1 117 ? -11.855 -45.217 -19.786 1.00 38.34 117 SER A N 1
ATOM 909 C CA . SER A 1 117 ? -11.781 -45.946 -21.063 1.00 38.34 117 SER A CA 1
ATOM 910 C C . SER A 1 117 ? -10.782 -45.330 -22.057 1.00 38.34 117 SER A C 1
ATOM 912 O O . SER A 1 117 ? -11.106 -44.427 -22.812 1.00 38.34 117 SER A O 1
ATOM 914 N N . ILE A 1 118 ? -9.563 -45.880 -22.020 1.00 42.31 118 ILE A N 1
ATOM 915 C CA . ILE A 1 118 ? -8.784 -46.429 -23.149 1.00 42.31 118 ILE A CA 1
ATOM 916 C C . ILE A 1 118 ? -8.520 -45.523 -24.372 1.00 42.31 118 ILE A C 1
ATOM 918 O O . ILE A 1 118 ? -9.328 -45.458 -25.289 1.00 42.31 118 ILE A O 1
ATOM 922 N N . SER A 1 119 ? -7.261 -45.084 -24.497 1.00 32.19 119 SER A N 1
ATOM 923 C CA . SER A 1 119 ? -6.403 -45.448 -25.642 1.00 32.19 119 SER A CA 1
ATOM 924 C C . SER A 1 119 ? -4.921 -45.298 -25.272 1.00 32.19 119 SER A C 1
ATOM 926 O O . SER A 1 119 ? -4.460 -44.214 -24.929 1.00 32.19 119 SER A O 1
ATOM 928 N N . ASN A 1 120 ? -4.195 -46.418 -25.308 1.00 35.47 120 ASN A N 1
ATOM 929 C CA . ASN A 1 120 ? -2.763 -46.536 -25.032 1.00 35.47 120 ASN A CA 1
ATOM 930 C C . ASN A 1 120 ? -1.908 -45.978 -26.180 1.00 35.47 120 ASN A C 1
ATOM 932 O O . ASN A 1 120 ? -2.064 -46.439 -27.306 1.00 35.47 120 ASN A O 1
ATOM 936 N N . SER A 1 121 ? -0.889 -45.182 -25.848 1.00 33.56 121 SER A N 1
ATOM 937 C CA . SER A 1 121 ? 0.479 -45.360 -26.361 1.00 33.56 121 SER A CA 1
ATOM 938 C C . SER A 1 121 ? 1.459 -44.495 -25.561 1.00 33.56 121 SER A C 1
ATOM 940 O O . SER A 1 121 ? 1.406 -43.277 -25.644 1.00 33.56 121 SER A O 1
ATOM 942 N N . HIS A 1 122 ? 2.304 -45.169 -24.775 1.00 35.41 122 HIS A N 1
ATOM 943 C CA . HIS A 1 122 ? 3.676 -44.799 -24.408 1.00 35.41 122 HIS A CA 1
ATOM 944 C C . HIS A 1 122 ? 4.004 -43.308 -24.207 1.00 35.41 122 HIS A C 1
ATOM 946 O O . HIS A 1 122 ? 4.355 -42.628 -25.155 1.00 35.41 122 HIS A O 1
ATOM 952 N N . ASP A 1 123 ? 4.009 -42.870 -22.947 1.00 29.31 123 ASP A N 1
ATOM 953 C CA . ASP A 1 123 ? 5.241 -42.411 -22.293 1.00 29.31 123 ASP A CA 1
ATOM 954 C C . ASP A 1 123 ? 5.076 -42.527 -20.769 1.00 29.31 123 ASP A C 1
ATOM 956 O O . ASP A 1 123 ? 4.273 -41.855 -20.124 1.00 29.31 123 ASP A O 1
ATOM 960 N N . LYS A 1 124 ? 5.804 -43.483 -20.185 1.00 38.12 124 LYS A N 1
ATOM 961 C CA . LYS A 1 124 ? 6.151 -43.448 -18.763 1.00 38.12 124 LYS A CA 1
ATOM 962 C C . LYS A 1 124 ? 7.329 -42.482 -18.651 1.00 38.12 124 LYS A C 1
ATOM 964 O O . LYS A 1 124 ? 8.255 -42.644 -19.437 1.00 38.12 124 LYS A O 1
ATOM 969 N N . ILE A 1 125 ? 7.340 -41.652 -17.599 1.00 36.88 125 ILE A N 1
ATOM 970 C CA . ILE A 1 125 ? 8.368 -40.639 -17.266 1.00 36.88 125 ILE A CA 1
ATOM 971 C C . ILE A 1 125 ? 8.066 -39.353 -18.060 1.00 36.88 125 ILE A C 1
ATOM 973 O O . ILE A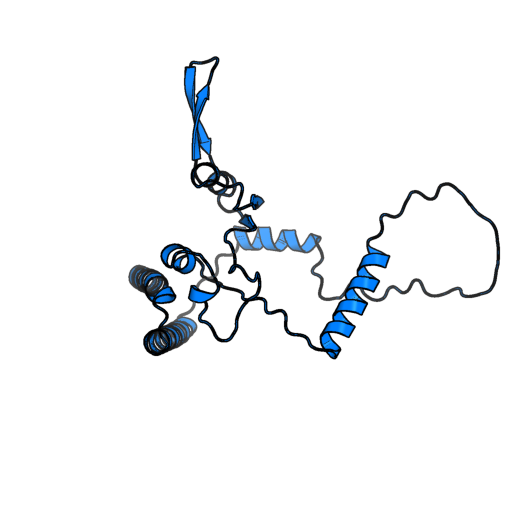 1 125 ? 8.155 -39.351 -19.271 1.00 36.88 125 ILE A O 1
ATOM 977 N N . GLU A 1 126 ? 7.567 -38.257 -17.491 1.00 36.22 126 GLU A N 1
ATOM 978 C CA . GLU A 1 126 ? 7.948 -37.600 -16.247 1.00 36.22 126 GLU A CA 1
ATOM 979 C C . GLU A 1 126 ? 6.694 -37.061 -15.538 1.00 36.22 126 GLU A C 1
ATOM 981 O O . GLU A 1 126 ? 5.960 -36.229 -16.068 1.00 36.22 126 GLU A O 1
ATOM 986 N N . THR A 1 127 ? 6.484 -37.425 -14.271 1.00 36.06 127 THR A N 1
ATOM 987 C CA . THR A 1 127 ? 6.076 -36.384 -13.325 1.00 36.06 127 THR A CA 1
ATOM 988 C C . THR A 1 127 ? 7.191 -35.356 -13.386 1.00 36.06 127 THR A C 1
ATOM 990 O O . THR A 1 127 ? 8.212 -35.533 -12.722 1.00 36.06 127 THR A O 1
ATOM 993 N N . SER A 1 128 ? 7.048 -34.344 -14.241 1.00 36.28 128 SER A N 1
ATOM 994 C CA . SER A 1 128 ? 7.932 -33.195 -14.242 1.00 36.28 128 SER A CA 1
ATOM 995 C C . SER A 1 128 ? 7.682 -32.475 -12.920 1.00 36.28 128 SER A C 1
ATOM 997 O O . SER A 1 128 ? 6.907 -31.521 -12.823 1.00 36.28 128 SER A O 1
ATOM 999 N N . SER A 1 129 ? 8.333 -32.963 -11.870 1.00 41.22 129 SER A N 1
ATOM 1000 C CA . SER A 1 129 ? 8.826 -32.152 -10.776 1.00 41.22 129 SER A CA 1
ATOM 1001 C C . SER A 1 129 ? 9.816 -31.155 -11.379 1.00 41.22 129 SER A C 1
ATOM 1003 O O . SER A 1 129 ? 11.025 -31.270 -11.202 1.00 41.22 129 SER A O 1
ATOM 1005 N N . MET A 1 130 ? 9.307 -30.222 -12.181 1.00 41.44 130 MET A N 1
ATOM 1006 C CA . MET A 1 130 ? 9.989 -28.965 -12.402 1.00 41.44 130 MET A CA 1
ATOM 1007 C C . MET A 1 130 ? 9.730 -28.126 -11.159 1.00 41.44 130 MET A C 1
ATOM 1009 O O . MET A 1 130 ? 8.644 -28.220 -10.576 1.00 41.44 130 MET A O 1
ATOM 1013 N N . PRO A 1 131 ? 10.765 -27.425 -10.691 1.00 43.25 131 PRO A N 1
ATOM 1014 C CA . PRO A 1 131 ? 10.939 -27.100 -9.291 1.00 43.25 131 PRO A CA 1
ATOM 1015 C C . PRO A 1 131 ? 9.719 -26.324 -8.805 1.00 43.25 131 PRO A C 1
ATOM 1017 O O . PRO A 1 131 ? 9.268 -25.399 -9.480 1.00 43.25 131 PRO A O 1
ATOM 1020 N N . THR A 1 132 ? 9.203 -26.649 -7.617 1.00 47.44 132 THR A N 1
ATOM 1021 C CA . THR A 1 132 ? 8.743 -25.561 -6.747 1.00 47.44 132 THR A CA 1
ATOM 1022 C C . THR A 1 132 ? 9.840 -24.517 -6.816 1.00 47.44 132 THR A C 1
ATOM 1024 O O . THR A 1 132 ? 10.973 -24.846 -6.459 1.00 47.44 132 THR A O 1
ATOM 1027 N N . ASP A 1 133 ? 9.528 -23.371 -7.417 1.00 49.34 133 ASP A N 1
ATOM 1028 C CA . ASP A 1 133 ? 10.466 -22.283 -7.645 1.00 49.34 133 ASP A CA 1
ATOM 1029 C C . ASP A 1 133 ? 11.326 -22.144 -6.379 1.00 49.34 133 ASP A C 1
ATOM 1031 O O . ASP A 1 133 ? 10.753 -21.945 -5.302 1.00 49.34 133 ASP A O 1
ATOM 1035 N N . PRO A 1 134 ? 12.646 -22.415 -6.431 1.00 53.72 134 PRO A N 1
ATOM 1036 C CA . PRO A 1 134 ? 13.465 -22.585 -5.229 1.00 53.72 134 PRO A CA 1
ATOM 1037 C C . PRO A 1 134 ? 13.530 -21.318 -4.357 1.00 53.72 134 PRO A C 1
ATOM 1039 O O . PRO A 1 134 ? 14.055 -21.3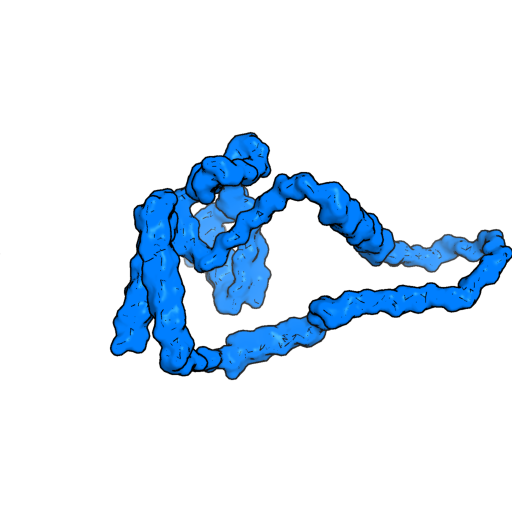69 -3.247 1.00 53.72 134 PRO A O 1
ATOM 1042 N N . GLU A 1 135 ? 12.970 -20.205 -4.835 1.00 57.88 135 GLU A N 1
ATOM 1043 C CA . GLU A 1 135 ? 12.807 -18.939 -4.123 1.00 57.88 135 GLU A CA 1
ATOM 1044 C C . GLU A 1 135 ? 11.465 -18.756 -3.398 1.00 57.88 135 GLU A C 1
ATOM 1046 O O . GLU A 1 135 ? 11.346 -17.839 -2.581 1.00 57.88 135 GLU A O 1
ATOM 1051 N N . ILE A 1 136 ? 10.455 -19.609 -3.616 1.00 66.31 136 ILE A N 1
ATOM 1052 C CA . ILE A 1 136 ? 9.217 -19.519 -2.832 1.00 66.31 136 ILE A CA 1
ATOM 1053 C C . ILE A 1 136 ? 9.511 -20.074 -1.442 1.00 66.31 136 ILE A C 1
ATOM 1055 O O . ILE A 1 136 ? 9.537 -21.287 -1.228 1.00 66.31 136 ILE A O 1
ATOM 1059 N N . LEU A 1 137 ? 9.730 -19.160 -0.493 1.00 72.31 137 LEU A N 1
ATOM 1060 C CA . LEU A 1 137 ? 9.835 -19.456 0.933 1.00 72.31 137 LEU A CA 1
ATOM 1061 C C . LEU A 1 137 ? 8.695 -20.407 1.331 1.00 72.31 137 LEU A C 1
ATOM 1063 O O . LEU A 1 137 ? 7.526 -20.017 1.243 1.00 72.31 137 LEU A O 1
ATOM 1067 N N . PRO A 1 138 ? 9.004 -21.642 1.774 1.00 79.25 138 PRO A N 1
ATOM 1068 C CA . PRO A 1 138 ? 7.987 -22.561 2.251 1.00 79.25 138 PRO A CA 1
ATOM 1069 C C . PRO A 1 138 ? 7.117 -21.888 3.310 1.00 79.25 138 PRO A C 1
ATOM 1071 O O . PRO A 1 138 ? 7.640 -21.241 4.219 1.00 79.25 138 PRO A O 1
ATOM 1074 N N . GLN A 1 139 ? 5.798 -22.074 3.230 1.00 78.56 139 GLN A N 1
ATOM 1075 C CA . GLN A 1 139 ? 4.841 -21.454 4.156 1.00 78.56 139 GLN A CA 1
ATOM 1076 C C . GLN A 1 139 ? 5.177 -21.755 5.633 1.00 78.56 139 GLN A C 1
ATOM 1078 O O . GLN A 1 139 ? 4.895 -20.949 6.518 1.00 78.56 139 GLN A O 1
ATOM 1083 N N . ASP A 1 140 ? 5.845 -22.879 5.906 1.00 74.88 140 ASP A N 1
ATOM 1084 C CA . ASP A 1 140 ? 6.324 -23.259 7.237 1.00 74.88 140 ASP A CA 1
ATOM 1085 C C . ASP A 1 140 ? 7.397 -22.316 7.809 1.00 74.88 140 ASP A C 1
ATOM 1087 O O . ASP A 1 140 ? 7.454 -22.125 9.027 1.00 74.88 140 ASP A O 1
ATOM 1091 N N . LEU A 1 1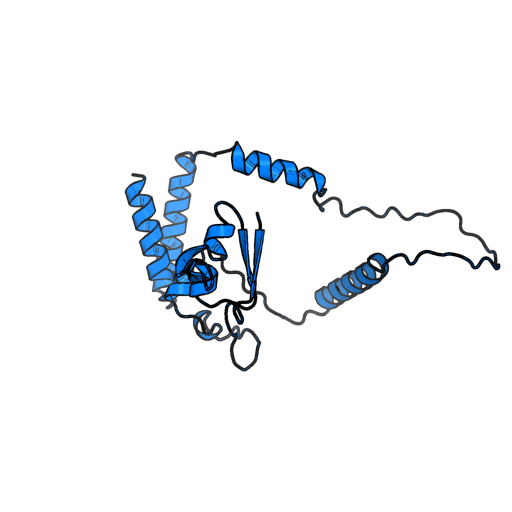41 ? 8.199 -21.661 6.959 1.00 76.94 141 LEU A N 1
ATOM 1092 C CA . LEU A 1 141 ? 9.173 -20.642 7.375 1.00 76.94 141 LEU A CA 1
ATOM 1093 C C . LEU A 1 141 ? 8.506 -19.332 7.805 1.00 76.94 141 LEU A C 1
ATOM 1095 O O . LEU A 1 141 ? 9.145 -18.520 8.471 1.00 76.94 141 LEU A O 1
ATOM 1099 N N . LEU A 1 142 ? 7.215 -19.129 7.522 1.00 75.81 142 LEU A N 1
ATOM 1100 C CA . LEU A 1 142 ? 6.481 -17.957 8.003 1.00 75.81 142 LEU A CA 1
ATOM 1101 C C . LEU A 1 142 ? 6.414 -17.916 9.544 1.00 75.81 142 LEU A C 1
ATOM 1103 O O . LEU A 1 142 ? 6.344 -16.841 10.147 1.00 75.81 142 LEU A O 1
ATOM 1107 N N . LYS A 1 143 ? 6.531 -19.078 10.206 1.00 78.56 143 LYS A N 1
ATOM 1108 C CA . LYS A 1 143 ? 6.685 -19.169 11.670 1.00 78.56 143 LYS A CA 1
ATOM 1109 C C . LYS A 1 143 ? 7.950 -18.454 12.155 1.00 78.56 143 LYS A C 1
ATOM 1111 O O . LYS A 1 143 ? 7.918 -17.802 13.199 1.00 78.56 143 LYS A O 1
ATOM 1116 N N . ASN A 1 144 ? 9.028 -18.493 11.373 1.00 83.12 144 ASN A N 1
ATOM 1117 C CA . ASN A 1 144 ? 10.285 -17.830 11.721 1.00 83.12 144 ASN A CA 1
ATOM 1118 C C . ASN A 1 144 ? 10.152 -16.307 11.696 1.00 83.12 144 ASN A C 1
ATOM 1120 O O . ASN A 1 144 ? 10.778 -15.637 12.511 1.00 83.12 144 ASN A O 1
ATOM 1124 N N . LEU A 1 145 ? 9.293 -15.751 10.834 1.00 85.06 145 LEU A N 1
ATOM 1125 C CA . LEU A 1 145 ? 9.022 -14.312 10.826 1.00 85.06 145 LEU A CA 1
ATOM 1126 C C . LEU A 1 145 ? 8.343 -13.863 12.126 1.00 85.06 145 LEU A C 1
ATOM 1128 O O . LEU A 1 145 ? 8.699 -12.831 12.691 1.00 85.06 145 LEU A O 1
ATOM 1132 N N . THR A 1 146 ? 7.401 -14.664 12.633 1.00 84.81 146 THR A N 1
ATOM 1133 C CA . THR A 1 146 ? 6.746 -14.387 13.922 1.00 84.81 146 THR A CA 1
ATOM 1134 C C . THR A 1 146 ? 7.757 -14.455 15.062 1.00 84.81 146 THR A C 1
ATOM 1136 O O . THR A 1 146 ? 7.786 -13.569 15.913 1.00 84.81 146 THR A O 1
ATOM 1139 N N . PHE A 1 147 ? 8.627 -15.468 15.053 1.00 89.12 147 PHE A N 1
ATOM 1140 C CA . PHE A 1 147 ? 9.701 -15.580 16.035 1.00 89.12 147 PHE A CA 1
ATOM 1141 C C . PHE A 1 147 ? 10.644 -14.371 15.989 1.00 89.12 147 PHE A C 1
ATOM 1143 O O . PHE A 1 147 ? 10.894 -13.766 17.030 1.00 89.12 147 PHE A O 1
ATOM 1150 N N . ALA A 1 148 ? 11.119 -13.985 14.802 1.00 91.56 148 ALA A N 1
ATOM 1151 C CA . ALA A 1 148 ? 12.008 -12.841 14.626 1.00 91.56 148 ALA A CA 1
ATOM 1152 C C . ALA A 1 148 ? 11.360 -11.542 15.127 1.00 91.56 148 ALA A C 1
ATOM 1154 O O . ALA A 1 148 ? 11.966 -10.831 15.921 1.00 91.56 148 ALA A O 1
ATOM 1155 N N . LYS A 1 149 ? 10.098 -11.282 14.758 1.00 88.94 149 LYS A N 1
ATOM 1156 C CA . LYS A 1 149 ? 9.353 -10.087 15.190 1.00 88.94 149 LYS A CA 1
ATOM 1157 C C . LYS A 1 149 ? 9.205 -9.982 16.713 1.00 88.94 149 LYS A C 1
ATOM 1159 O O . LYS A 1 149 ? 9.148 -8.875 17.237 1.00 88.94 149 LYS A O 1
ATOM 1164 N N . LEU A 1 150 ? 9.094 -11.111 17.416 1.00 89.38 150 LEU A N 1
ATOM 1165 C CA . LEU A 1 150 ? 8.873 -11.132 18.866 1.00 89.38 150 LEU A CA 1
ATOM 1166 C C . LEU A 1 150 ? 10.166 -11.166 19.689 1.00 89.38 150 LEU A C 1
ATOM 1168 O O . LEU A 1 150 ? 10.141 -10.758 20.846 1.00 89.38 150 LEU A O 1
ATOM 1172 N N . ASN A 1 151 ? 11.268 -11.668 19.123 1.00 92.56 151 ASN A N 1
ATOM 1173 C CA . ASN A 1 151 ? 12.477 -11.992 19.891 1.00 92.56 151 ASN A CA 1
ATOM 1174 C C . ASN A 1 151 ? 13.746 -11.277 19.406 1.00 92.56 151 ASN A C 1
ATOM 1176 O O . ASN A 1 151 ? 14.760 -11.324 20.100 1.00 92.56 151 ASN A O 1
ATOM 1180 N N . VAL A 1 152 ? 13.727 -10.633 18.236 1.00 92.62 152 VAL A N 1
ATOM 1181 C CA . VAL A 1 152 ? 14.901 -9.968 17.660 1.00 92.62 152 VAL A CA 1
ATOM 1182 C C . VAL A 1 152 ? 14.640 -8.470 17.548 1.00 92.62 152 VAL A C 1
ATOM 1184 O O . VAL A 1 152 ? 13.801 -8.027 16.770 1.00 92.62 152 VAL A O 1
ATOM 1187 N N . PHE A 1 153 ? 15.409 -7.690 18.305 1.00 89.75 153 PHE A N 1
ATOM 1188 C CA . PHE A 1 153 ? 15.371 -6.227 18.307 1.00 89.75 153 PHE A CA 1
ATOM 1189 C C . PHE A 1 153 ? 16.772 -5.715 17.953 1.00 89.75 153 PHE A C 1
ATOM 1191 O O . PHE A 1 153 ? 17.598 -5.527 18.849 1.00 89.75 153 PHE A O 1
ATOM 1198 N N . PRO A 1 154 ? 17.102 -5.599 16.654 1.00 88.75 154 PRO A N 1
ATOM 1199 C CA . PRO A 1 154 ? 18.448 -5.230 16.237 1.00 88.75 154 PRO A CA 1
ATOM 1200 C C . PRO A 1 154 ? 18.781 -3.804 16.690 1.00 88.75 154 PRO A C 1
ATOM 1202 O O . PRO A 1 154 ? 17.943 -2.908 16.605 1.00 88.75 154 PRO A O 1
ATOM 1205 N N . SER A 1 155 ? 20.015 -3.591 17.146 1.00 83.88 155 SER A N 1
ATOM 1206 C CA . SER A 1 155 ? 20.545 -2.264 17.460 1.00 83.88 155 SER A CA 1
ATOM 1207 C C . SER A 1 155 ? 21.410 -1.739 16.316 1.00 83.88 155 SER A C 1
ATOM 1209 O O . SER A 1 155 ? 22.091 -2.498 15.621 1.00 83.88 155 SER A O 1
ATOM 1211 N N . PHE A 1 156 ? 21.382 -0.425 16.107 1.00 77.88 156 PHE A N 1
ATOM 1212 C CA . PHE A 1 156 ? 22.221 0.224 15.106 1.00 77.88 156 PHE A CA 1
ATOM 1213 C C . PHE A 1 156 ? 23.631 0.459 15.645 1.00 77.88 156 PHE A C 1
ATOM 1215 O O . PHE A 1 156 ? 23.822 0.789 16.814 1.00 77.88 156 PHE A O 1
ATOM 1222 N N . HIS A 1 157 ? 24.622 0.301 14.769 1.00 81.19 157 HIS A N 1
ATOM 1223 C CA . HIS A 1 157 ? 26.011 0.647 15.052 1.00 81.19 157 HIS A CA 1
ATOM 1224 C C . HIS A 1 157 ? 26.384 1.972 14.372 1.00 81.19 157 HIS A C 1
ATOM 1226 O O . HIS A 1 157 ? 25.907 2.268 13.274 1.00 81.19 157 HIS A O 1
ATOM 1232 N N . ASP A 1 158 ? 27.286 2.732 14.993 1.00 75.56 158 ASP A N 1
ATOM 1233 C CA . ASP A 1 158 ? 27.593 4.131 14.649 1.00 75.56 158 ASP A CA 1
ATOM 1234 C C . ASP A 1 158 ? 28.061 4.333 13.195 1.00 75.56 158 ASP A C 1
ATOM 1236 O O . ASP A 1 158 ? 27.743 5.322 12.534 1.00 75.56 158 ASP A O 1
ATOM 1240 N N . ALA A 1 159 ? 28.753 3.337 12.633 1.00 75.25 159 ALA A N 1
ATOM 1241 C CA . ALA A 1 159 ? 29.237 3.373 11.253 1.00 75.25 159 ALA A CA 1
ATOM 1242 C C . ALA A 1 159 ? 28.114 3.487 10.197 1.00 75.25 159 ALA A C 1
ATOM 1244 O O . ALA A 1 159 ? 28.357 3.968 9.087 1.00 75.25 159 ALA A O 1
ATOM 1245 N N . GLY A 1 160 ? 26.892 3.047 10.519 1.00 75.44 160 GLY A N 1
ATOM 1246 C CA . GLY A 1 160 ? 25.728 3.169 9.635 1.00 75.44 160 GLY A CA 1
ATOM 1247 C C . GLY A 1 160 ? 25.058 4.541 9.701 1.00 75.44 160 GLY A C 1
ATOM 1248 O O . GLY A 1 160 ? 24.493 4.991 8.702 1.00 75.44 160 GLY A O 1
ATOM 1249 N N . LEU A 1 161 ? 25.170 5.228 10.841 1.00 82.25 161 LEU A N 1
ATOM 1250 C CA . LEU A 1 161 ? 24.452 6.472 11.103 1.00 82.25 161 LEU A CA 1
ATOM 1251 C C . LEU A 1 161 ? 24.946 7.611 10.206 1.00 82.25 161 LEU A C 1
ATOM 1253 O O . LEU A 1 161 ? 24.143 8.327 9.620 1.00 82.25 161 LEU A O 1
ATOM 1257 N N . ASN A 1 162 ? 26.259 7.705 9.990 1.00 82.62 162 ASN A N 1
ATOM 1258 C CA . ASN A 1 162 ? 26.841 8.720 9.105 1.00 82.62 162 ASN A CA 1
ATOM 1259 C C . ASN A 1 162 ? 26.334 8.606 7.660 1.00 82.62 162 ASN A C 1
ATOM 1261 O O . ASN A 1 162 ? 26.040 9.616 7.020 1.00 82.62 162 ASN A O 1
ATOM 1265 N N . LYS A 1 163 ? 26.193 7.376 7.149 1.00 86.12 163 LYS A N 1
ATOM 1266 C CA . LYS A 1 163 ? 25.654 7.142 5.802 1.00 86.12 163 LYS A CA 1
ATOM 1267 C C . LYS A 1 163 ? 24.175 7.505 5.731 1.00 86.12 163 LYS A C 1
ATOM 1269 O O . LYS A 1 163 ? 23.759 8.121 4.757 1.00 86.12 163 LYS A O 1
ATOM 1274 N N . LEU A 1 164 ? 23.402 7.157 6.762 1.00 85.06 164 LEU A N 1
ATOM 1275 C CA . LEU A 1 164 ? 21.985 7.504 6.840 1.00 85.06 164 LEU A CA 1
ATOM 1276 C C . LEU A 1 164 ? 21.787 9.024 6.839 1.00 85.06 164 LEU A C 1
ATOM 1278 O O . LEU A 1 164 ? 21.001 9.531 6.044 1.00 85.06 164 LEU A O 1
ATOM 1282 N N . THR A 1 165 ? 22.552 9.749 7.658 1.00 85.25 165 THR A N 1
ATOM 1283 C CA . THR A 1 165 ? 22.529 11.217 7.709 1.00 85.25 165 THR A CA 1
ATOM 1284 C C . THR A 1 165 ? 22.858 11.830 6.352 1.00 85.25 165 THR A C 1
ATOM 1286 O O . THR A 1 165 ? 22.175 12.755 5.912 1.00 85.25 165 THR A O 1
ATOM 1289 N N . GLN A 1 166 ? 23.871 11.303 5.659 1.00 87.94 166 GLN A N 1
ATOM 1290 C CA . GLN A 1 166 ? 24.238 11.790 4.333 1.00 87.94 166 GLN A CA 1
ATOM 1291 C C . GLN A 1 166 ? 23.112 11.571 3.311 1.00 87.94 166 GLN A C 1
ATOM 1293 O O . GLN A 1 166 ? 22.713 12.523 2.641 1.00 87.94 166 GLN A O 1
ATOM 1298 N N . VAL A 1 167 ? 22.576 10.349 3.221 1.00 88.88 167 VAL A N 1
ATOM 1299 C CA . VAL A 1 167 ? 21.482 10.010 2.293 1.00 88.88 167 VAL A CA 1
ATOM 1300 C C . VAL A 1 167 ? 20.256 10.872 2.576 1.00 88.88 167 VAL A C 1
ATOM 1302 O O . VAL A 1 167 ? 19.652 11.421 1.659 1.00 88.88 167 VAL A O 1
ATOM 1305 N N . TYR A 1 168 ? 19.915 11.048 3.849 1.00 83.62 168 TYR A N 1
ATOM 1306 C CA . TYR A 1 168 ? 18.798 11.883 4.261 1.00 83.62 168 TYR A CA 1
ATOM 1307 C C . TYR A 1 168 ? 18.977 13.349 3.840 1.00 83.62 168 TYR A C 1
ATOM 1309 O O . TYR A 1 168 ? 18.073 13.951 3.259 1.00 83.62 168 TYR A O 1
ATOM 1317 N N . ALA A 1 169 ? 20.163 13.920 4.071 1.00 84.50 169 ALA A N 1
ATOM 1318 C CA . ALA A 1 169 ? 20.475 15.292 3.678 1.00 84.50 169 ALA A CA 1
ATOM 1319 C C . ALA A 1 169 ? 20.469 15.486 2.150 1.00 84.50 169 ALA A C 1
ATOM 1321 O O . ALA A 1 169 ? 20.094 16.555 1.663 1.00 84.50 169 ALA A O 1
ATOM 1322 N N . GLU A 1 170 ? 20.892 14.477 1.387 1.00 87.12 170 GLU A N 1
ATOM 1323 C CA . GLU A 1 170 ? 20.818 14.474 -0.078 1.00 87.12 170 GLU A CA 1
ATOM 1324 C C . GLU A 1 170 ? 19.366 14.444 -0.567 1.00 87.12 170 GLU A C 1
ATOM 1326 O O . GLU A 1 170 ? 18.973 15.331 -1.328 1.00 87.12 170 GLU A O 1
ATOM 1331 N N . LEU A 1 171 ? 18.550 13.515 -0.055 1.00 83.00 171 LEU A N 1
ATOM 1332 C CA . LEU A 1 171 ? 17.121 13.421 -0.377 1.00 83.00 171 LEU A CA 1
ATOM 1333 C C . LEU A 1 171 ? 16.384 14.730 -0.075 1.00 83.00 171 LEU A C 1
ATOM 1335 O O . LEU A 1 171 ? 15.601 15.213 -0.896 1.00 83.00 171 LEU A O 1
ATOM 1339 N N . TRP A 1 172 ? 16.669 15.346 1.075 1.00 79.12 172 TRP A N 1
ATOM 1340 C CA . TRP A 1 172 ? 16.052 16.614 1.451 1.00 79.12 172 TRP A CA 1
ATOM 1341 C C . TRP A 1 172 ? 16.434 17.747 0.490 1.00 79.12 172 TRP A C 1
ATOM 1343 O O . TRP A 1 172 ? 15.564 18.470 -0.005 1.00 79.12 172 TRP A O 1
ATOM 1353 N N . ARG A 1 173 ? 17.723 17.868 0.154 1.00 80.50 173 ARG A N 1
ATOM 1354 C CA . ARG A 1 173 ? 18.232 18.895 -0.767 1.00 80.50 173 ARG A CA 1
ATOM 1355 C C . ARG A 1 173 ? 17.608 18.775 -2.154 1.00 80.50 173 ARG A C 1
ATOM 1357 O O . ARG A 1 173 ? 17.211 19.785 -2.731 1.00 80.50 173 ARG A O 1
ATOM 1364 N N . GLU A 1 174 ? 17.493 17.558 -2.682 1.00 77.31 174 GLU A N 1
ATOM 1365 C CA . GLU A 1 174 ? 16.860 17.324 -3.983 1.00 77.31 174 GLU A CA 1
ATOM 1366 C C . GLU A 1 174 ? 15.352 17.606 -3.958 1.00 77.31 174 GLU A C 1
ATOM 1368 O O . GLU A 1 174 ? 14.811 18.160 -4.920 1.00 77.31 174 GLU A O 1
ATOM 1373 N N . SER A 1 175 ? 14.679 17.308 -2.840 1.00 71.38 175 SER A N 1
ATOM 1374 C CA . SER A 1 175 ? 13.238 17.549 -2.678 1.00 71.38 175 SER A CA 1
ATOM 1375 C C . SER A 1 175 ? 12.855 19.039 -2.708 1.00 71.38 175 SER A C 1
ATOM 1377 O O . SER A 1 175 ? 11.776 19.383 -3.197 1.00 71.38 175 SER A O 1
ATOM 1379 N N . LEU A 1 176 ? 13.753 19.931 -2.264 1.00 65.06 176 LEU A N 1
ATOM 1380 C CA . LEU A 1 176 ? 13.579 21.390 -2.329 1.00 65.06 176 LEU A CA 1
ATOM 1381 C C . LEU A 1 176 ? 13.718 21.938 -3.754 1.00 65.06 176 LEU A C 1
ATOM 1383 O O . LEU A 1 176 ? 13.014 22.873 -4.129 1.00 65.06 176 LEU A O 1
ATOM 1387 N N . VAL A 1 177 ? 14.616 21.357 -4.553 1.00 58.84 177 VAL A N 1
ATOM 1388 C CA . VAL A 1 177 ? 14.906 21.815 -5.922 1.00 58.84 177 VAL A CA 1
ATOM 1389 C C . VAL A 1 177 ? 13.826 21.362 -6.908 1.00 58.84 177 VAL A C 1
ATOM 1391 O O . VAL A 1 177 ? 13.533 22.073 -7.868 1.00 58.84 177 VAL A O 1
ATOM 1394 N N . ARG A 1 178 ? 13.207 20.194 -6.682 1.00 57.25 178 ARG A N 1
ATOM 1395 C CA . ARG A 1 178 ? 12.238 19.581 -7.611 1.00 57.25 178 ARG A CA 1
ATOM 1396 C C . ARG A 1 178 ? 10.756 19.762 -7.261 1.00 57.25 178 ARG A C 1
ATOM 1398 O O . ARG A 1 178 ? 9.925 19.121 -7.890 1.00 57.25 178 ARG A O 1
ATOM 1405 N N . PHE A 1 179 ? 10.410 20.687 -6.360 1.00 50.12 179 PHE A N 1
ATOM 1406 C CA . PHE A 1 179 ? 9.016 21.047 -6.047 1.00 50.12 179 PHE A CA 1
ATOM 1407 C C . PHE A 1 179 ? 8.137 19.834 -5.701 1.00 50.12 179 PHE A C 1
ATOM 1409 O O . PHE A 1 179 ? 7.215 19.453 -6.422 1.00 50.12 179 PHE A O 1
ATOM 1416 N N . SER A 1 180 ? 8.362 19.267 -4.521 1.00 52.78 180 SER A N 1
ATOM 1417 C CA . SER A 1 180 ? 7.362 18.404 -3.893 1.00 52.78 180 SER A CA 1
ATOM 1418 C C . SER A 1 180 ? 7.253 18.730 -2.409 1.00 52.78 180 SER A C 1
ATOM 1420 O O . SER A 1 180 ? 7.895 18.107 -1.569 1.00 52.78 180 SER A O 1
ATOM 1422 N N . PHE A 1 181 ? 6.366 19.682 -2.092 1.00 51.47 181 PHE A N 1
ATOM 1423 C CA . PHE A 1 181 ? 5.857 19.963 -0.738 1.00 51.47 181 PHE A CA 1
ATOM 1424 C C . PHE A 1 181 ? 5.338 18.704 -0.004 1.00 51.47 181 PHE A C 1
ATOM 1426 O O . PHE A 1 181 ? 5.130 18.751 1.203 1.00 51.47 181 PHE A O 1
ATOM 1433 N N . LEU A 1 182 ? 5.155 17.582 -0.712 1.00 52.78 182 LEU A N 1
ATOM 1434 C CA . LEU A 1 182 ? 4.804 16.262 -0.179 1.00 52.78 182 LEU A CA 1
ATOM 1435 C C . LEU A 1 182 ? 5.751 15.745 0.902 1.00 52.78 182 LEU A C 1
ATOM 1437 O O . LEU A 1 182 ? 5.297 15.123 1.857 1.00 52.78 182 LEU A O 1
ATOM 1441 N N . PHE A 1 183 ? 7.055 15.972 0.749 1.00 52.06 183 PHE A N 1
ATOM 1442 C CA . PHE A 1 183 ? 8.032 15.342 1.634 1.00 52.06 183 PHE A CA 1
ATOM 1443 C C . PHE A 1 183 ? 8.445 16.230 2.807 1.00 52.06 183 PHE A C 1
ATOM 1445 O O . PHE A 1 183 ? 8.989 15.734 3.785 1.00 52.06 183 PHE A O 1
ATOM 1452 N N . PHE A 1 184 ? 8.141 17.530 2.771 1.00 54.25 184 PHE A N 1
ATOM 1453 C CA . PHE A 1 184 ? 8.524 18.458 3.838 1.00 54.25 184 PHE A CA 1
ATOM 1454 C C . PHE A 1 184 ? 7.954 18.072 5.226 1.00 54.25 184 PHE A C 1
ATOM 1456 O O . PHE A 1 184 ? 8.717 18.082 6.191 1.00 54.25 184 PHE A O 1
ATOM 1463 N N . PRO A 1 185 ? 6.675 17.649 5.363 1.00 51.88 185 PRO A N 1
ATOM 1464 C CA . PRO A 1 185 ? 6.134 17.192 6.648 1.00 51.88 185 PRO A CA 1
ATOM 1465 C C . PRO A 1 185 ? 6.688 15.828 7.089 1.00 51.88 185 PRO A C 1
ATOM 1467 O O . PRO A 1 185 ? 6.903 15.612 8.278 1.00 51.88 185 PRO A O 1
ATOM 1470 N N . MET A 1 186 ? 6.950 14.921 6.137 1.00 51.72 186 MET A N 1
ATOM 1471 C CA . MET A 1 186 ? 7.563 13.609 6.396 1.00 51.72 186 MET A CA 1
ATOM 1472 C C . MET A 1 186 ? 8.988 13.779 6.944 1.00 51.72 186 MET A C 1
ATOM 1474 O O . MET A 1 186 ? 9.374 13.144 7.923 1.00 51.72 186 MET A O 1
ATOM 1478 N N . PHE A 1 187 ? 9.742 14.716 6.367 1.00 52.53 187 PHE A N 1
ATOM 1479 C CA . PHE A 1 187 ? 11.096 15.042 6.794 1.00 52.53 187 PHE A CA 1
ATOM 1480 C C . PHE A 1 187 ? 11.144 15.767 8.151 1.00 52.53 187 PHE A C 1
ATOM 1482 O O . PHE A 1 187 ? 12.036 15.506 8.956 1.00 52.53 187 PHE A O 1
ATOM 1489 N N . GLN A 1 188 ? 10.169 16.618 8.484 1.00 53.66 188 GLN A N 1
ATOM 1490 C CA . GLN A 1 188 ? 10.128 17.215 9.825 1.00 53.66 188 GLN A CA 1
ATOM 1491 C C . GLN A 1 188 ? 9.990 16.137 10.917 1.00 53.66 188 GLN A C 1
ATOM 1493 O O . GLN A 1 188 ? 10.721 16.166 11.902 1.00 53.66 188 GLN A O 1
ATOM 1498 N N . SER A 1 189 ? 9.144 15.125 10.690 1.00 51.47 189 SER A N 1
ATOM 1499 C CA . SER A 1 189 ? 8.928 14.042 11.659 1.00 51.47 189 SER A CA 1
ATOM 1500 C C . SER A 1 189 ? 10.160 13.145 11.861 1.00 51.47 189 SER A C 1
ATOM 1502 O O . SER A 1 189 ? 10.363 12.633 12.960 1.00 51.47 189 SER A O 1
ATOM 1504 N N . ILE A 1 190 ? 10.991 12.956 10.828 1.00 52.25 190 ILE A N 1
ATOM 1505 C CA . ILE A 1 190 ? 12.237 12.174 10.924 1.00 52.25 190 ILE A CA 1
ATOM 1506 C C . ILE A 1 190 ? 13.338 12.981 11.628 1.00 52.25 190 ILE A C 1
ATOM 1508 O O . ILE A 1 190 ? 14.049 12.430 12.468 1.00 52.25 190 ILE A O 1
ATOM 1512 N N . CYS A 1 191 ? 13.462 14.283 11.345 1.00 49.50 191 CYS A N 1
ATOM 1513 C CA . CYS A 1 191 ? 14.384 15.162 12.073 1.00 49.50 191 CYS A CA 1
ATOM 1514 C C . CYS A 1 191 ? 14.059 15.207 13.572 1.00 49.50 191 CYS A C 1
ATOM 1516 O O . CYS A 1 191 ? 14.969 15.092 14.392 1.00 49.50 191 CYS A O 1
ATOM 1518 N N . ASP A 1 192 ? 12.775 15.306 13.925 1.00 48.41 192 ASP A N 1
ATOM 1519 C CA . ASP A 1 192 ? 12.330 15.296 15.321 1.00 48.41 192 ASP A CA 1
ATOM 1520 C C . ASP A 1 192 ? 12.641 13.944 15.998 1.00 48.41 192 ASP A C 1
ATOM 1522 O O . ASP A 1 192 ? 13.052 13.911 17.156 1.00 48.41 192 ASP A O 1
ATOM 1526 N N . PHE A 1 193 ? 12.542 12.823 15.271 1.00 46.25 193 PHE A N 1
ATOM 1527 C CA . PHE A 1 193 ? 12.902 11.490 15.775 1.00 46.25 193 PHE A CA 1
ATOM 1528 C C . PHE A 1 193 ? 14.413 11.325 16.012 1.00 46.25 193 PHE A C 1
ATOM 1530 O O . PHE A 1 193 ? 14.823 10.762 17.026 1.00 46.25 193 PHE A O 1
ATOM 1537 N N . ILE A 1 194 ? 15.255 11.855 15.118 1.00 48.03 194 ILE A N 1
ATOM 1538 C CA . ILE A 1 194 ? 16.719 11.842 15.282 1.00 48.03 194 ILE A CA 1
ATOM 1539 C C . ILE A 1 194 ? 17.134 12.707 16.483 1.00 48.03 194 ILE A C 1
ATOM 1541 O O . ILE A 1 194 ? 18.022 12.317 17.238 1.00 48.03 194 ILE A O 1
ATOM 1545 N N . HIS A 1 195 ? 16.457 13.836 16.712 1.00 43.06 195 HIS A N 1
ATOM 1546 C CA . HIS A 1 195 ? 16.738 14.720 17.847 1.00 43.06 195 HIS A CA 1
ATOM 1547 C C . HIS A 1 195 ? 16.344 14.137 19.213 1.00 43.06 195 HIS A C 1
ATOM 1549 O O . HIS A 1 195 ? 16.867 14.588 20.225 1.00 43.06 195 HIS A O 1
ATOM 1555 N N . VAL A 1 196 ? 15.433 13.159 19.244 1.00 41.31 196 VAL A N 1
ATOM 1556 C CA . VAL A 1 196 ? 15.007 12.443 20.462 1.00 41.31 196 VAL A CA 1
ATOM 1557 C C . VAL A 1 196 ? 15.947 11.277 20.808 1.00 41.31 196 VAL A C 1
ATOM 1559 O O . VAL A 1 196 ? 15.967 10.828 21.952 1.00 41.31 196 VAL A O 1
ATOM 1562 N N . ILE A 1 197 ? 16.722 10.777 19.839 1.00 40.53 197 ILE A N 1
ATOM 1563 C CA . ILE A 1 197 ? 17.680 9.674 20.034 1.00 40.53 197 ILE A CA 1
ATOM 1564 C C . ILE A 1 197 ? 19.102 10.179 20.364 1.00 40.53 197 ILE A C 1
ATOM 1566 O O . ILE A 1 197 ? 19.900 9.407 20.899 1.00 40.53 197 ILE A O 1
ATOM 1570 N N . SER A 1 198 ? 19.413 11.453 20.093 1.00 40.81 198 SER A N 1
ATOM 1571 C CA . SER A 1 198 ? 20.665 12.113 20.503 1.00 40.81 198 SER A CA 1
ATOM 1572 C C . SER A 1 198 ? 20.550 12.812 21.853 1.00 40.81 198 SER A C 1
ATOM 1574 O O . SER A 1 198 ? 21.627 12.960 22.476 1.00 40.81 198 SER A O 1
#

Radius of gyration: 25.72 Å; chains: 1; bounding box: 61×68×55 Å

InterPro domains:
  IPR001208 MCM domain [PF00493] (2-54)
  IPR001208 MCM domain [PS50051] (1-99)
  IPR018525 Mini-chromosome maintenance, conserved site [PS00847] (41-49)
  IPR027417 P-loop containing nucleoside triphosphate hydrolase [G3DSA:3.40.50.300] (1-54)
  IPR027417 P-loop containing nucleoside triphosphate hydrolase [G3DSA:3.40.50.300] (55-181)
  IPR031327 Mini-chromosome maintenance protein [PTHR11630] (2-56)
  IPR031327 Mini-chromosome maintenance protein [SM00350] (1-182)